Protein AF-0000000083105373 (afdb_homodimer)

Organism: NCBI:txid1720316

Sequence (296 aa):
MKIAIGSDHGGYGLKQNIIKYLEDSGYEYNDFGTYSEDSVDYPDFGKKVSESVAKGEYDKGIVICGTGIGISIACNKVRGIRCALCSDIYSAKKAAEHNNANIIALGGRVLGQDLAQAIVEAFLSSEFEAGRHERRVNKIMDIEENMLMKIAIGSDHGGYGLKQNIIKYLEDSGYEYNDFGTYSEDSVDYPDFGKKVSESVAKGEYDKGIVICGTGIGISIACNKVRGIRCALCSDIYSAKKAAEHNNANIIALGGRVLGQDLAQAIVEAFLSSEFEAGRHERRVNKIMDIEENML

Radius of gyration: 17.34 Å; Cα contacts (8 Å, |Δi|>4): 704; chains: 2; bounding box: 44×47×41 Å

Structure (mmCIF, N/CA/C/O backbone):
data_AF-0000000083105373-model_v1
#
loop_
_entity.id
_entity.type
_entity.pdbx_description
1 polymer 'Ribose 5-phosphate isomerase B'
#
loop_
_atom_site.group_PDB
_atom_site.id
_atom_site.type_symbol
_atom_site.label_atom_id
_atom_site.label_alt_id
_atom_site.label_comp_id
_atom_site.label_asym_id
_atom_site.label_entity_id
_atom_site.label_seq_id
_atom_site.pdbx_PDB_ins_code
_atom_site.Cartn_x
_atom_site.Cartn_y
_atom_site.Cartn_z
_atom_site.occupancy
_atom_site.B_iso_or_equiv
_atom_site.auth_seq_id
_atom_site.auth_comp_id
_atom_site.auth_asym_id
_atom_site.auth_atom_id
_atom_site.pdbx_PDB_model_num
ATOM 1 N N . MET A 1 1 ? -14.177 16.093 12.315 1 93.69 1 MET A N 1
ATOM 2 C CA . MET A 1 1 ? -13.121 15.181 11.883 1 93.69 1 MET A CA 1
ATOM 3 C C . MET A 1 1 ? -11.758 15.862 11.935 1 93.69 1 MET A C 1
ATOM 5 O O . MET A 1 1 ? -11.61 16.999 11.484 1 93.69 1 MET A O 1
ATOM 9 N N . LYS A 1 2 ? -10.774 15.27 12.639 1 98.47 2 LYS A N 1
ATOM 10 C CA . LYS A 1 2 ? -9.421 15.803 12.769 1 98.47 2 LYS A CA 1
ATOM 11 C C . LYS A 1 2 ? -8.416 14.946 12.004 1 98.47 2 LYS A C 1
ATOM 13 O O . LYS A 1 2 ? -8.356 13.73 12.198 1 98.47 2 LYS A O 1
ATOM 18 N N . ILE A 1 3 ? -7.568 15.67 11.162 1 98.86 3 ILE A N 1
ATOM 19 C CA . ILE A 1 3 ? -6.723 14.952 10.214 1 98.86 3 ILE A CA 1
ATOM 20 C C . ILE A 1 3 ? -5.256 15.108 10.608 1 98.86 3 ILE A C 1
ATOM 22 O O . ILE A 1 3 ? -4.798 16.217 10.893 1 98.86 3 ILE A O 1
ATOM 26 N N . ALA A 1 4 ? -4.531 14.024 10.708 1 98.96 4 ALA A N 1
ATOM 27 C CA . ALA A 1 4 ? -3.074 14.038 10.807 1 98.96 4 ALA A CA 1
ATOM 28 C C . ALA A 1 4 ? -2.429 13.981 9.426 1 98.96 4 ALA A C 1
ATOM 30 O O . ALA A 1 4 ? -2.791 13.141 8.599 1 98.96 4 ALA A O 1
ATOM 31 N N . ILE A 1 5 ? -1.468 14.906 9.145 1 98.97 5 ILE A N 1
ATOM 32 C CA . ILE A 1 5 ? -0.828 14.904 7.834 1 98.97 5 ILE A CA 1
ATOM 33 C C . ILE A 1 5 ? 0.688 14.997 8 1 98.97 5 ILE A C 1
ATOM 35 O O . ILE A 1 5 ? 1.18 15.721 8.868 1 98.97 5 ILE A O 1
ATOM 39 N N . GLY A 1 6 ? 1.442 14.176 7.28 1 98.94 6 GLY A N 1
ATOM 40 C CA . GLY A 1 6 ? 2.897 14.183 7.288 1 98.94 6 GLY A CA 1
ATOM 41 C C . GLY A 1 6 ? 3.503 13.759 5.964 1 98.94 6 GLY A C 1
ATOM 42 O O . GLY A 1 6 ? 2.817 13.183 5.117 1 98.94 6 GLY A O 1
ATOM 43 N N . SER A 1 7 ? 4.771 14.117 5.76 1 98.92 7 SER A N 1
ATOM 44 C CA . SER A 1 7 ? 5.509 13.758 4.554 1 98.92 7 SER A CA 1
ATOM 45 C C . SER A 1 7 ? 7.011 13.723 4.815 1 98.92 7 SER A C 1
ATOM 47 O O . SER A 1 7 ? 7.481 14.23 5.836 1 98.92 7 SER A O 1
ATOM 49 N N . ASP A 1 8 ? 7.678 13.098 3.888 1 98.77 8 ASP A N 1
ATOM 50 C CA . ASP A 1 8 ? 9.103 13.396 3.781 1 98.77 8 ASP A CA 1
ATOM 51 C C . ASP A 1 8 ? 9.352 14.537 2.797 1 98.77 8 ASP A C 1
ATOM 53 O O . ASP A 1 8 ? 8.419 15.241 2.405 1 98.77 8 ASP A O 1
ATOM 57 N N . HIS A 1 9 ? 10.613 14.705 2.39 1 98.77 9 HIS A N 1
ATOM 58 C CA . HIS A 1 9 ? 10.987 15.805 1.507 1 98.77 9 HIS A CA 1
ATOM 59 C C . HIS A 1 9 ? 10.44 15.591 0.1 1 98.77 9 HIS A C 1
ATOM 61 O O . HIS A 1 9 ? 10.163 16.557 -0.616 1 98.77 9 HIS A O 1
ATOM 67 N N . GLY A 1 10 ? 10.327 14.357 -0.306 1 98.27 10 GLY A N 1
ATOM 68 C CA . GLY A 1 10 ? 9.798 14.05 -1.625 1 98.27 10 GLY A CA 1
ATOM 69 C C . GLY A 1 10 ? 8.326 14.387 -1.771 1 98.27 10 GLY A C 1
ATOM 70 O O . GLY A 1 10 ? 7.826 14.54 -2.887 1 98.27 10 GLY A O 1
ATOM 71 N N . GLY A 1 11 ? 7.631 14.508 -0.62 1 98.73 11 GLY A N 1
ATOM 72 C CA . GLY A 1 11 ? 6.212 14.828 -0.623 1 98.73 11 GLY A CA 1
ATOM 73 C C . GLY A 1 11 ? 5.913 16.221 -0.101 1 98.73 11 GLY A C 1
ATOM 74 O O . GLY A 1 11 ? 4.749 16.596 0.051 1 98.73 11 GLY A O 1
ATOM 75 N N . TYR A 1 12 ? 6.933 16.993 0.205 1 98.84 12 TYR A N 1
ATOM 76 C CA . TYR A 1 12 ? 6.755 18.256 0.914 1 98.84 12 TYR A CA 1
ATOM 77 C C . TYR A 1 12 ? 5.868 19.207 0.119 1 98.84 12 TYR A C 1
ATOM 79 O O . TYR A 1 12 ? 4.915 19.773 0.658 1 98.84 12 TYR A O 1
ATOM 87 N N . GLY A 1 13 ? 6.17 19.402 -1.164 1 98.8 13 GLY A N 1
ATOM 88 C CA . GLY A 1 13 ? 5.384 20.297 -1.998 1 98.8 13 GLY A CA 1
ATOM 89 C C . GLY A 1 13 ? 3.92 19.908 -2.076 1 98.8 13 GLY A C 1
ATOM 90 O O . GLY A 1 13 ? 3.038 20.755 -1.922 1 98.8 13 GLY A O 1
ATOM 91 N N . LEU A 1 14 ? 3.661 18.651 -2.271 1 98.88 14 LEU A N 1
ATOM 92 C CA . LEU A 1 14 ? 2.287 18.171 -2.364 1 98.88 14 LEU A CA 1
ATOM 93 C C . LEU A 1 14 ? 1.572 18.305 -1.024 1 98.88 14 LEU A C 1
ATOM 95 O O . LEU A 1 14 ? 0.381 18.622 -0.98 1 98.88 14 LEU A O 1
ATOM 99 N N . LYS A 1 15 ? 2.333 18.036 0.063 1 98.9 15 LYS A N 1
ATOM 100 C CA . LYS A 1 15 ? 1.736 18.205 1.385 1 98.9 15 LYS A CA 1
ATOM 101 C C . LYS A 1 15 ? 1.243 19.635 1.588 1 98.9 15 LYS A C 1
ATOM 103 O O . LYS A 1 15 ? 0.139 19.851 2.091 1 98.9 15 LYS A O 1
ATOM 108 N N . GLN A 1 16 ? 2.026 20.578 1.171 1 98.86 16 GLN A N 1
ATOM 109 C CA . GLN A 1 16 ? 1.621 21.973 1.311 1 98.86 16 GLN A CA 1
ATOM 110 C C . GLN A 1 16 ? 0.351 22.259 0.515 1 98.86 16 GLN A C 1
ATOM 112 O O . GLN A 1 16 ? -0.517 23.008 0.97 1 98.86 16 GLN A O 1
ATOM 117 N N . ASN A 1 17 ? 0.277 21.683 -0.626 1 98.81 17 ASN A N 1
ATOM 118 C CA . ASN A 1 17 ? -0.919 21.833 -1.449 1 98.81 17 ASN A CA 1
ATOM 119 C C . ASN A 1 17 ? -2.146 21.234 -0.768 1 98.81 17 ASN A C 1
ATOM 121 O O . ASN A 1 17 ? -3.224 21.831 -0.786 1 98.81 17 ASN A O 1
ATOM 125 N N . ILE A 1 18 ? -2.027 20.053 -0.189 1 98.91 18 ILE A N 1
ATOM 126 C CA . ILE A 1 18 ? -3.137 19.378 0.475 1 98.91 18 ILE A CA 1
ATOM 127 C C . ILE A 1 18 ? -3.538 20.155 1.727 1 98.91 18 ILE A C 1
ATOM 129 O O . ILE A 1 18 ? -4.724 20.249 2.054 1 98.91 18 ILE A O 1
ATOM 133 N N . ILE A 1 19 ? -2.574 20.686 2.463 1 98.88 19 ILE A N 1
ATOM 134 C CA . ILE A 1 19 ? -2.856 21.492 3.646 1 98.88 19 ILE A CA 1
ATOM 135 C C . ILE A 1 19 ? -3.708 22.698 3.257 1 98.88 19 ILE A C 1
ATOM 137 O O . ILE A 1 19 ? -4.674 23.032 3.948 1 98.88 19 ILE A O 1
ATOM 141 N N . LYS A 1 20 ? -3.321 23.317 2.145 1 98.65 20 LYS A N 1
ATOM 142 C CA . LYS A 1 20 ? -4.125 24.437 1.664 1 98.65 20 LYS A CA 1
ATOM 143 C C . LYS A 1 20 ? -5.565 24.006 1.4 1 98.65 20 LYS A C 1
ATOM 145 O O . LYS A 1 20 ? -6.506 24.726 1.74 1 98.65 20 LYS A O 1
ATOM 150 N N . TYR A 1 21 ? -5.746 22.891 0.758 1 98.49 21 TYR A N 1
ATOM 151 C CA . TYR A 1 21 ? -7.075 22.341 0.515 1 98.49 21 TYR A CA 1
ATOM 152 C C . TYR A 1 21 ? -7.824 22.128 1.825 1 98.49 21 TYR A C 1
ATOM 154 O O . TYR A 1 21 ? -9.008 22.458 1.931 1 98.49 21 TYR A O 1
ATOM 162 N N . LEU A 1 22 ? -7.145 21.477 2.85 1 98.64 22 LEU A N 1
ATOM 163 C CA . LEU A 1 22 ? -7.778 21.216 4.139 1 98.64 22 LEU A CA 1
ATOM 164 C C . LEU A 1 22 ? -8.235 22.516 4.793 1 98.64 22 LEU A C 1
ATOM 166 O O . LEU A 1 22 ? -9.349 22.595 5.314 1 98.64 22 LEU A O 1
ATOM 170 N N . GLU A 1 23 ? -7.372 23.471 4.722 1 98.33 23 GLU A N 1
ATOM 171 C CA . GLU A 1 23 ? -7.694 24.784 5.275 1 98.33 23 GLU A CA 1
ATOM 172 C C . GLU A 1 23 ? -8.91 25.391 4.581 1 98.33 23 GLU A C 1
ATOM 174 O O . GLU A 1 23 ? -9.855 25.826 5.242 1 98.33 23 GLU A O 1
ATOM 179 N N . ASP A 1 24 ? -8.875 25.387 3.298 1 98.13 24 ASP A N 1
ATOM 180 C CA . ASP A 1 24 ? -9.938 25.998 2.505 1 98.13 24 ASP A CA 1
ATOM 181 C C . ASP A 1 24 ? -11.264 25.27 2.711 1 98.13 24 ASP A C 1
ATOM 183 O O . ASP A 1 24 ? -12.334 25.869 2.579 1 98.13 24 ASP A O 1
ATOM 187 N N . SER A 1 25 ? -11.182 24.025 3.05 1 97.75 25 SER A N 1
ATOM 188 C CA . SER A 1 25 ? -12.377 23.199 3.192 1 97.75 25 SER A CA 1
ATOM 189 C C . SER A 1 25 ? -12.843 23.145 4.643 1 97.75 25 SER A C 1
ATOM 191 O O . SER A 1 25 ? -13.844 22.497 4.955 1 97.75 25 SER A O 1
ATOM 193 N N . GLY A 1 26 ? -12.025 23.675 5.597 1 97.72 26 GLY A N 1
ATOM 194 C CA . GLY A 1 26 ? -12.44 23.801 6.985 1 97.72 26 GLY A CA 1
ATOM 195 C C . GLY A 1 26 ? -12.122 22.573 7.817 1 97.72 26 GLY A C 1
ATOM 196 O O . GLY A 1 26 ? -12.728 22.354 8.867 1 97.72 26 GLY A O 1
ATOM 197 N N . TYR A 1 27 ? -11.279 21.733 7.337 1 98.16 27 TYR A N 1
ATOM 198 C CA . TYR A 1 27 ? -10.869 20.577 8.126 1 98.16 27 TYR A CA 1
ATOM 199 C C . TYR A 1 27 ? -9.901 20.985 9.23 1 98.16 27 TYR A C 1
ATOM 201 O O . TYR A 1 27 ? -9.025 21.827 9.016 1 98.16 27 TYR A O 1
ATOM 209 N N . GLU A 1 28 ? -10.07 20.455 10.398 1 98.55 28 GLU A N 1
ATOM 210 C CA . GLU A 1 28 ? -9.011 20.491 11.403 1 98.55 28 GLU A CA 1
ATOM 211 C C . GLU A 1 28 ? -7.886 19.52 11.054 1 98.55 28 GLU A C 1
ATOM 213 O O . GLU A 1 28 ? -8.142 18.403 10.6 1 98.55 28 GLU A O 1
ATOM 218 N N . TYR A 1 29 ? -6.693 20.05 11.211 1 98.71 29 TYR A N 1
ATOM 219 C CA . TYR A 1 29 ? -5.575 19.168 10.896 1 98.71 29 TYR A CA 1
ATOM 220 C C . TYR A 1 29 ? -4.354 19.513 11.739 1 98.71 29 TYR A C 1
ATOM 222 O O . TYR A 1 29 ? -4.293 20.585 12.346 1 98.71 29 TYR A O 1
ATOM 230 N N . ASN A 1 30 ? -3.453 18.587 11.86 1 98.83 30 ASN A N 1
ATOM 231 C CA . ASN A 1 30 ? -2.11 18.797 12.388 1 98.83 30 ASN A CA 1
ATOM 232 C C . ASN A 1 30 ? -1.042 18.289 11.423 1 98.83 30 ASN A C 1
ATOM 234 O O . ASN A 1 30 ? -1.169 17.194 10.871 1 98.83 30 ASN A O 1
ATOM 238 N N . ASP A 1 31 ? -0.047 19.124 11.255 1 98.85 31 ASP A N 1
ATOM 239 C CA . ASP A 1 31 ? 1.087 18.799 10.396 1 98.85 31 ASP A CA 1
ATOM 240 C C . ASP A 1 31 ? 2.224 18.173 11.2 1 98.85 31 ASP A C 1
ATOM 242 O O . ASP A 1 31 ? 2.817 18.827 12.06 1 98.85 31 ASP A O 1
ATOM 246 N N . PHE A 1 32 ? 2.617 16.971 10.863 1 98.89 32 PHE A N 1
ATOM 247 C CA . PHE A 1 32 ? 3.624 16.225 11.609 1 98.89 32 PHE A CA 1
ATOM 248 C C . PHE A 1 32 ? 4.988 16.341 10.939 1 98.89 32 PHE A C 1
ATOM 250 O O . PHE A 1 32 ? 5.939 15.663 11.335 1 98.89 32 PHE A O 1
ATOM 257 N N . GLY A 1 33 ? 5.051 17.173 9.964 1 98.43 33 GLY A N 1
ATOM 258 C CA . GLY A 1 33 ? 6.299 17.386 9.248 1 98.43 33 GLY A CA 1
ATOM 259 C C . GLY A 1 33 ? 6.433 16.516 8.012 1 98.43 33 GLY A C 1
ATOM 260 O O . GLY A 1 33 ? 5.519 15.761 7.675 1 98.43 33 GLY A O 1
ATOM 261 N N . THR A 1 34 ? 7.547 16.764 7.289 1 98.35 34 THR A N 1
ATOM 262 C CA . THR A 1 34 ? 8.661 17.667 7.557 1 98.35 34 THR A CA 1
ATOM 263 C C . THR A 1 34 ? 8.288 19.105 7.211 1 98.35 34 THR A C 1
ATOM 265 O O . THR A 1 34 ? 7.147 19.383 6.836 1 98.35 34 THR A O 1
ATOM 268 N N . TYR A 1 35 ? 9.28 20.083 7.392 1 98.46 35 TYR A N 1
ATOM 269 C CA . TYR A 1 35 ? 8.908 21.488 7.267 1 98.46 35 TYR A CA 1
ATOM 270 C C . TYR A 1 35 ? 9.794 22.199 6.251 1 98.46 35 TYR A C 1
ATOM 272 O O . TYR A 1 35 ? 9.83 23.43 6.204 1 98.46 35 TYR A O 1
ATOM 280 N N . SER A 1 36 ? 10.593 21.358 5.452 1 98.16 36 SER A N 1
ATOM 281 C CA . SER A 1 36 ? 11.421 21.865 4.362 1 98.16 36 SER A CA 1
ATOM 282 C C . SER A 1 36 ? 11.689 20.782 3.322 1 98.16 36 SER A C 1
ATOM 284 O O . SER A 1 36 ? 11.221 19.65 3.462 1 98.16 36 SER A O 1
ATOM 286 N N . GLU A 1 37 ? 12.424 21.139 2.34 1 97.79 37 GLU A N 1
ATOM 287 C CA . GLU A 1 37 ? 12.752 20.213 1.26 1 97.79 37 GLU A CA 1
ATOM 288 C C . GLU A 1 37 ? 14.048 19.461 1.553 1 97.79 37 GLU A C 1
ATOM 290 O O . GLU A 1 37 ? 14.533 18.7 0.713 1 97.79 37 GLU A O 1
ATOM 295 N N . ASP A 1 38 ? 14.568 19.597 2.796 1 98.17 38 ASP A N 1
ATOM 296 C CA . ASP A 1 38 ? 15.781 18.877 3.171 1 98.17 38 ASP A CA 1
ATOM 297 C C . ASP A 1 38 ? 15.52 17.376 3.273 1 98.17 38 ASP A C 1
ATOM 299 O O . ASP A 1 38 ? 14.468 16.955 3.758 1 98.17 38 ASP A O 1
ATOM 303 N N . SER A 1 39 ? 16.536 16.631 2.904 1 97.74 39 SER A N 1
ATOM 304 C CA . SER A 1 39 ? 16.407 15.178 2.874 1 97.74 39 SER A CA 1
ATOM 305 C C . SER A 1 39 ? 16.136 14.618 4.266 1 97.74 39 SER A C 1
ATOM 307 O O . SER A 1 39 ? 16.866 14.916 5.214 1 97.74 39 SER A O 1
ATOM 309 N N . VAL A 1 40 ? 15.087 13.837 4.431 1 98.28 40 VAL A N 1
ATOM 310 C CA . VAL A 1 40 ? 14.718 13.136 5.656 1 98.28 40 VAL A CA 1
ATOM 311 C C . VAL A 1 40 ? 14.226 11.73 5.32 1 98.28 40 VAL A C 1
ATOM 313 O O . VAL A 1 40 ? 14.12 11.367 4.146 1 98.28 40 VAL A O 1
ATOM 316 N N . ASP A 1 41 ? 13.967 10.965 6.339 1 98.41 41 ASP A N 1
ATOM 317 C CA . ASP A 1 41 ? 13.542 9.584 6.136 1 98.41 41 ASP A CA 1
ATOM 318 C C . ASP A 1 41 ? 12.036 9.437 6.338 1 98.41 41 ASP A C 1
ATOM 320 O O . ASP A 1 41 ? 11.524 9.679 7.433 1 98.41 41 ASP A O 1
ATOM 324 N N . TYR A 1 42 ? 11.307 8.968 5.358 1 98.71 42 TYR A N 1
ATOM 325 C CA . TYR A 1 42 ? 9.849 8.939 5.342 1 98.71 42 TYR A CA 1
ATOM 326 C C . TYR A 1 42 ? 9.308 8.064 6.467 1 98.71 42 TYR A C 1
ATOM 328 O O . TYR A 1 42 ? 8.221 8.317 6.991 1 98.71 42 TYR A O 1
ATOM 336 N N . PRO A 1 43 ? 10.024 6.984 6.913 1 98.72 43 PRO A N 1
ATOM 337 C CA . PRO A 1 43 ? 9.409 6.128 7.931 1 98.72 43 PRO A CA 1
ATOM 338 C C . PRO A 1 43 ? 9.141 6.868 9.24 1 98.72 43 PRO A C 1
ATOM 340 O O . PRO A 1 43 ? 8.189 6.542 9.953 1 98.72 43 PRO A O 1
ATOM 343 N N . ASP A 1 44 ? 9.957 7.919 9.564 1 98.61 44 ASP A N 1
ATOM 344 C CA . ASP A 1 44 ? 9.777 8.68 10.797 1 98.61 44 ASP A CA 1
ATOM 345 C C . ASP A 1 44 ? 8.433 9.404 10.804 1 98.61 44 ASP A C 1
ATOM 347 O O . ASP A 1 44 ? 7.748 9.442 11.828 1 98.61 44 ASP A O 1
ATOM 351 N N . PHE A 1 45 ? 8.057 9.894 9.7 1 98.86 45 PHE A N 1
ATOM 352 C CA . PHE A 1 45 ? 6.834 10.68 9.591 1 98.86 45 PHE A CA 1
ATOM 353 C C . PHE A 1 45 ? 5.618 9.773 9.447 1 98.86 45 PHE A C 1
ATOM 355 O O . PHE A 1 45 ? 4.548 10.071 9.981 1 98.86 45 PHE A O 1
ATOM 362 N N . GLY A 1 46 ? 5.786 8.681 8.668 1 98.81 46 GLY A N 1
ATOM 363 C CA . GLY A 1 46 ? 4.735 7.676 8.639 1 98.81 46 GLY A CA 1
ATOM 364 C C . GLY A 1 46 ? 4.384 7.141 10.015 1 98.81 46 GLY A C 1
ATOM 365 O O . GLY A 1 46 ? 3.206 6.997 10.348 1 98.81 46 GLY A O 1
ATOM 366 N N . LYS A 1 47 ? 5.403 6.867 10.775 1 98.51 47 LYS A N 1
ATOM 367 C CA . LYS A 1 47 ? 5.215 6.348 12.127 1 98.51 47 LYS A CA 1
ATOM 368 C C . LYS A 1 47 ? 4.477 7.355 13.004 1 98.51 47 LYS A C 1
ATOM 370 O O . LYS A 1 47 ? 3.533 6.995 13.711 1 98.51 47 LYS A O 1
ATOM 375 N N . LYS A 1 48 ? 4.911 8.634 12.966 1 98.64 48 LYS A N 1
ATOM 376 C CA . LYS A 1 48 ? 4.304 9.679 13.786 1 98.64 48 LYS A CA 1
ATOM 377 C C . LYS A 1 48 ? 2.813 9.814 13.49 1 98.64 48 LYS A C 1
ATOM 379 O O . LYS A 1 48 ? 1.992 9.835 14.409 1 98.64 48 LYS A O 1
ATOM 384 N N . VAL A 1 49 ? 2.476 9.872 12.233 1 98.9 49 VAL A N 1
ATOM 385 C CA . VAL A 1 49 ? 1.082 10.01 11.825 1 98.9 49 VAL A CA 1
ATOM 386 C C . VAL A 1 49 ? 0.298 8.766 12.236 1 98.9 49 VAL A C 1
ATOM 388 O O . VAL A 1 49 ? -0.79 8.872 12.807 1 98.9 49 VAL A O 1
ATOM 391 N N . SER A 1 50 ? 0.855 7.614 11.978 1 98.68 50 SER A N 1
ATOM 392 C CA . SER A 1 50 ? 0.175 6.349 12.237 1 98.68 50 SER A CA 1
ATOM 393 C C . SER A 1 50 ? -0.095 6.16 13.726 1 98.68 50 SER A C 1
ATOM 395 O O . SER A 1 50 ? -1.195 5.764 14.117 1 98.68 50 SER A O 1
ATOM 397 N N . GLU A 1 51 ? 0.874 6.437 14.532 1 98.25 51 GLU A N 1
ATOM 398 C CA . GLU A 1 51 ? 0.703 6.282 15.974 1 98.25 51 GLU A CA 1
ATOM 399 C C . GLU A 1 51 ? -0.386 7.21 16.503 1 98.25 51 GLU A C 1
ATOM 401 O O . GLU A 1 51 ? -1.172 6.823 17.37 1 98.25 51 GLU A O 1
ATOM 406 N N . SER A 1 52 ? -0.42 8.418 16.015 1 98.69 52 SER A N 1
ATOM 407 C CA . SER A 1 52 ? -1.409 9.389 16.47 1 98.69 52 SER A CA 1
ATOM 408 C C . SER A 1 52 ? -2.823 8.956 16.094 1 98.69 52 SER A C 1
ATOM 410 O O . SER A 1 52 ? -3.766 9.165 16.86 1 98.69 52 SER A O 1
ATOM 412 N N . VAL A 1 53 ? -2.993 8.37 14.91 1 98.72 53 VAL A N 1
ATOM 413 C CA . VAL A 1 53 ? -4.29 7.875 14.462 1 98.72 53 VAL A CA 1
ATOM 414 C C . VAL A 1 53 ? -4.664 6.621 15.249 1 98.72 53 VAL A C 1
ATOM 416 O O . VAL A 1 53 ? -5.81 6.468 15.678 1 98.72 53 VAL A O 1
ATOM 419 N N . ALA A 1 54 ? -3.704 5.739 15.447 1 97.62 54 ALA A N 1
ATOM 420 C CA . ALA A 1 54 ? -3.937 4.492 16.171 1 97.62 54 ALA A CA 1
ATOM 421 C C . ALA A 1 54 ? -4.378 4.765 17.606 1 97.62 54 ALA A C 1
ATOM 423 O O . ALA A 1 54 ? -5.187 4.021 18.166 1 97.62 54 ALA A O 1
ATOM 424 N N . LYS A 1 55 ? -3.871 5.868 18.173 1 97.85 55 LYS A N 1
ATOM 425 C CA . LYS A 1 55 ? -4.189 6.234 19.55 1 97.85 55 LYS A CA 1
ATOM 426 C C . LYS A 1 55 ? -5.53 6.958 19.63 1 97.85 55 LYS A C 1
ATOM 428 O O . LYS A 1 55 ? -6.005 7.277 20.722 1 97.85 55 LYS A O 1
ATOM 433 N N . GLY A 1 56 ? -6.102 7.28 18.509 1 98.16 56 GLY A N 1
ATOM 434 C CA . GLY A 1 56 ? -7.401 7.934 18.486 1 98.16 56 GLY A CA 1
ATOM 435 C C . GLY A 1 56 ? -7.314 9.438 18.661 1 98.16 56 GLY A C 1
ATOM 436 O O . GLY A 1 56 ? -8.328 10.102 18.886 1 98.16 56 GLY A O 1
ATOM 437 N N . GLU A 1 57 ? -6.144 10.013 18.558 1 98.49 57 GLU A N 1
ATOM 438 C CA . GLU A 1 57 ? -5.968 11.458 18.672 1 98.49 57 GLU A CA 1
ATOM 439 C C . GLU A 1 57 ? -6.469 12.175 17.422 1 98.49 57 GLU A C 1
ATOM 441 O O . GLU A 1 57 ? -6.871 13.339 17.487 1 98.49 57 GLU A O 1
ATOM 446 N N . TYR A 1 58 ? -6.406 11.463 16.334 1 98.73 58 TYR A N 1
ATOM 447 C CA . TYR A 1 58 ? -6.888 11.941 15.043 1 98.73 58 TYR A CA 1
ATOM 448 C C . TYR A 1 58 ? -7.786 10.905 14.379 1 98.73 58 TYR A C 1
ATOM 450 O O . TYR A 1 58 ? -7.625 9.702 14.598 1 98.73 58 TYR A O 1
ATOM 458 N N . ASP A 1 59 ? -8.69 11.345 13.607 1 98.54 59 ASP A N 1
ATOM 459 C CA . ASP A 1 59 ? -9.693 10.464 13.017 1 98.54 59 ASP A CA 1
ATOM 460 C C . ASP A 1 59 ? -9.144 9.76 11.778 1 98.54 59 ASP A C 1
ATOM 462 O O . ASP A 1 59 ? -9.448 8.59 11.537 1 98.54 59 ASP A O 1
ATOM 466 N N . LYS A 1 60 ? -8.377 10.537 10.92 1 98.81 60 LYS A N 1
ATOM 467 C CA . LYS A 1 60 ? -7.787 10.038 9.682 1 98.81 60 LYS A CA 1
ATOM 468 C C . LYS A 1 60 ? -6.392 10.617 9.464 1 98.81 60 LYS A C 1
ATOM 470 O O . LYS A 1 60 ? -6.016 11.601 10.104 1 98.81 60 LYS A O 1
ATOM 475 N N . GLY A 1 61 ? -5.674 9.999 8.615 1 98.94 61 GLY A N 1
ATOM 476 C CA . GLY A 1 61 ? -4.335 10.473 8.301 1 98.94 61 GLY A CA 1
ATOM 477 C C . GLY A 1 61 ? -4.072 10.572 6.81 1 98.94 61 GLY A C 1
ATOM 478 O O . GLY A 1 61 ? -4.719 9.889 6.013 1 98.94 61 GLY A O 1
ATOM 479 N N . ILE A 1 62 ? -3.158 11.438 6.408 1 98.98 62 ILE A N 1
ATOM 480 C CA . ILE A 1 62 ? -2.632 11.585 5.055 1 98.98 62 ILE A CA 1
ATOM 481 C C . ILE A 1 62 ? -1.106 11.622 5.095 1 98.98 62 ILE A C 1
ATOM 483 O O . ILE A 1 62 ? -0.517 12.448 5.796 1 98.98 62 ILE A O 1
ATOM 487 N N . VAL A 1 63 ? -0.493 10.734 4.375 1 98.98 63 VAL A N 1
ATOM 488 C CA . VAL A 1 63 ? 0.966 10.708 4.34 1 98.98 63 VAL A CA 1
ATOM 489 C C . VAL A 1 63 ? 1.45 10.77 2.893 1 98.98 63 VAL A C 1
ATOM 491 O O . VAL A 1 63 ? 0.764 10.301 1.982 1 98.98 63 VAL A O 1
ATOM 494 N N . ILE A 1 64 ? 2.629 11.405 2.704 1 98.95 64 ILE A N 1
ATOM 495 C CA . ILE A 1 64 ? 3.11 11.67 1.353 1 98.95 64 ILE A CA 1
ATOM 496 C C . ILE A 1 64 ? 4.622 11.468 1.295 1 98.95 64 ILE A C 1
ATOM 498 O O . ILE A 1 64 ? 5.355 11.968 2.152 1 98.95 64 ILE A O 1
ATOM 502 N N . CYS A 1 65 ? 5.076 10.744 0.359 1 98.79 65 CYS A N 1
ATOM 503 C CA . CYS A 1 65 ? 6.49 10.701 0.005 1 98.79 65 CYS A CA 1
ATOM 504 C C . CYS A 1 65 ? 6.673 10.689 -1.508 1 98.79 65 CYS A C 1
ATOM 506 O O . CYS A 1 65 ? 5.778 11.097 -2.249 1 98.79 65 CYS A O 1
ATOM 508 N N . GLY A 1 66 ? 7.813 10.423 -2.023 1 98.26 66 GLY A N 1
ATOM 509 C CA . GLY A 1 66 ? 8.049 10.526 -3.454 1 98.26 66 GLY A CA 1
ATOM 510 C C . GLY A 1 66 ? 7.042 9.752 -4.283 1 98.26 66 GLY A C 1
ATOM 511 O O . GLY A 1 66 ? 6.344 10.33 -5.119 1 98.26 66 GLY A O 1
ATOM 512 N N . THR A 1 67 ? 6.875 8.457 -3.949 1 98.65 67 THR A N 1
ATOM 513 C CA . THR A 1 67 ? 5.94 7.609 -4.681 1 98.65 67 THR A CA 1
ATOM 514 C C . THR A 1 67 ? 4.755 7.224 -3.801 1 98.65 67 THR A C 1
ATOM 516 O O . THR A 1 67 ? 3.75 6.708 -4.295 1 98.65 67 THR A O 1
ATOM 519 N N . GLY A 1 68 ? 4.84 7.422 -2.563 1 98.81 68 GLY A N 1
ATOM 520 C CA . GLY A 1 68 ? 3.845 6.988 -1.596 1 98.81 68 GLY A CA 1
ATOM 521 C C . GLY A 1 68 ? 4.037 5.552 -1.146 1 98.81 68 GLY A C 1
ATOM 522 O O . GLY A 1 68 ? 3.422 5.113 -0.172 1 98.81 68 GLY A O 1
ATOM 523 N N . ILE A 1 69 ? 4.922 4.829 -1.782 1 98.9 69 ILE A N 1
ATOM 524 C CA . ILE A 1 69 ? 5.052 3.392 -1.563 1 98.9 69 ILE A CA 1
ATOM 525 C C . ILE A 1 69 ? 5.708 3.134 -0.208 1 98.9 69 ILE A C 1
ATOM 527 O O . ILE A 1 69 ? 5.131 2.463 0.65 1 98.9 69 ILE A O 1
ATOM 531 N N . GLY A 1 70 ? 6.913 3.712 0.01 1 98.84 70 GLY A N 1
ATOM 532 C CA . GLY A 1 70 ? 7.642 3.448 1.24 1 98.84 70 GLY A CA 1
ATOM 533 C C . GLY A 1 70 ? 6.876 3.852 2.486 1 98.84 70 GLY A C 1
ATOM 534 O O . GLY A 1 70 ? 6.807 3.09 3.453 1 98.84 70 GLY A O 1
ATOM 535 N N . ILE A 1 71 ? 6.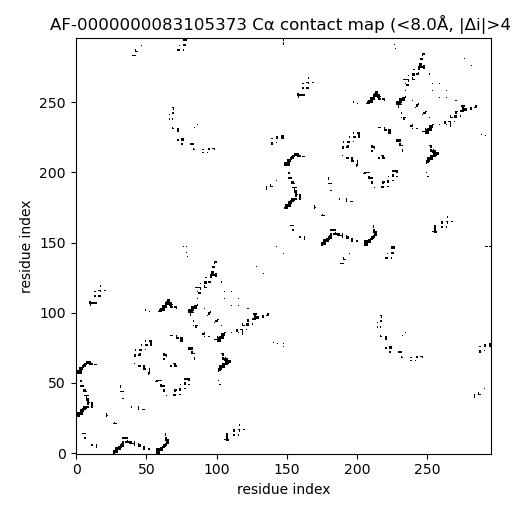287 5.021 2.426 1 98.94 71 ILE A N 1
ATOM 536 C CA . ILE A 1 71 ? 5.614 5.546 3.609 1 98.94 71 ILE A CA 1
ATOM 537 C C . ILE A 1 71 ? 4.339 4.749 3.874 1 98.94 71 ILE A C 1
ATOM 539 O O . ILE A 1 71 ? 3.955 4.544 5.028 1 98.94 71 ILE A O 1
ATOM 543 N N . SER A 1 72 ? 3.646 4.258 2.844 1 98.94 72 SER A N 1
ATOM 544 C CA . SER A 1 72 ? 2.484 3.395 3.026 1 98.94 72 SER A CA 1
ATOM 545 C C . SER A 1 72 ? 2.873 2.078 3.69 1 98.94 72 SER A C 1
ATOM 547 O O . SER A 1 72 ? 2.147 1.57 4.547 1 98.94 72 SER A O 1
ATOM 549 N N . ILE A 1 73 ? 4.008 1.482 3.285 1 98.87 73 ILE A N 1
ATOM 550 C CA . ILE A 1 73 ? 4.495 0.252 3.9 1 98.87 73 ILE A CA 1
ATOM 551 C C . ILE A 1 73 ? 4.795 0.498 5.377 1 98.87 73 ILE A C 1
ATOM 553 O O . ILE A 1 73 ? 4.374 -0.276 6.24 1 98.87 73 ILE A O 1
ATOM 557 N N . ALA A 1 74 ? 5.488 1.606 5.674 1 98.72 74 ALA A N 1
ATOM 558 C CA . ALA A 1 74 ? 5.834 1.95 7.05 1 98.72 74 ALA A CA 1
ATOM 559 C C . ALA A 1 74 ? 4.582 2.083 7.913 1 98.72 74 ALA A C 1
ATOM 561 O O . ALA A 1 74 ? 4.533 1.564 9.031 1 98.72 74 ALA A O 1
ATOM 562 N N . CYS A 1 75 ? 3.588 2.765 7.377 1 98.78 75 CYS A N 1
ATOM 563 C CA . CYS A 1 75 ? 2.352 2.973 8.123 1 98.78 75 CYS A CA 1
ATOM 564 C C . CYS A 1 75 ? 1.678 1.643 8.441 1 98.78 75 CYS A C 1
ATOM 566 O O . CYS A 1 75 ? 1.169 1.45 9.547 1 98.78 75 CYS A O 1
ATOM 568 N N . ASN A 1 76 ? 1.682 0.738 7.537 1 98.43 76 ASN A N 1
ATOM 569 C CA . ASN A 1 76 ? 0.954 -0.516 7.7 1 98.43 76 ASN A CA 1
ATOM 570 C C . ASN A 1 76 ? 1.667 -1.456 8.667 1 98.43 76 ASN A C 1
ATOM 572 O O . ASN A 1 76 ? 1.129 -2.503 9.032 1 98.43 76 ASN A O 1
ATOM 576 N N . LYS A 1 77 ? 2.864 -1.046 9.096 1 97.65 77 LYS A N 1
ATOM 577 C CA . LYS A 1 77 ? 3.558 -1.821 10.121 1 97.65 77 LYS A CA 1
ATOM 578 C C . LYS A 1 77 ? 3.099 -1.419 11.519 1 97.65 77 LYS A C 1
ATOM 580 O O . LYS A 1 77 ? 3.463 -2.062 12.506 1 97.65 77 LYS A O 1
ATOM 585 N N . VAL A 1 78 ? 2.299 -0.42 11.677 1 97.23 78 VAL A N 1
ATOM 586 C CA . VAL A 1 78 ? 1.787 0.048 12.96 1 97.23 78 VAL A CA 1
ATOM 587 C C . VAL A 1 78 ? 0.437 -0.606 13.247 1 97.23 78 VAL A C 1
ATOM 589 O O . VAL A 1 78 ? -0.466 -0.576 12.407 1 97.23 78 VAL A O 1
ATOM 592 N N . ARG A 1 79 ? 0.311 -1.156 14.417 1 95.84 79 ARG A N 1
ATOM 593 C CA . ARG A 1 79 ? -0.918 -1.84 14.808 1 95.84 79 ARG A CA 1
ATOM 594 C C . ARG A 1 79 ? -2.116 -0.9 14.733 1 95.84 79 ARG A C 1
ATOM 596 O O . ARG A 1 79 ? -2.046 0.241 15.193 1 95.84 79 ARG A O 1
ATOM 603 N N . GLY A 1 80 ? -3.217 -1.423 14.091 1 96.52 80 GLY A N 1
ATOM 604 C CA . GLY A 1 80 ? -4.46 -0.67 14.029 1 96.52 80 GLY A CA 1
ATOM 605 C C . GLY A 1 80 ? -4.575 0.189 12.784 1 96.52 80 GLY A C 1
ATOM 606 O O . GLY A 1 80 ? -5.621 0.79 12.532 1 96.52 80 GLY A O 1
ATOM 607 N N . ILE A 1 81 ? -3.487 0.226 12.021 1 98.22 81 ILE A N 1
ATOM 608 C CA . ILE A 1 81 ? -3.475 1.118 10.866 1 98.22 81 ILE A CA 1
ATOM 609 C C . ILE A 1 81 ? -3.795 0.327 9.6 1 98.22 81 ILE A C 1
ATOM 611 O O . ILE A 1 81 ? -3.292 -0.783 9.41 1 98.22 81 ILE A O 1
ATOM 615 N N . ARG A 1 82 ? -4.577 0.838 8.789 1 98.84 82 ARG A N 1
ATOM 616 C CA . ARG A 1 82 ? -4.849 0.446 7.41 1 98.84 82 ARG A CA 1
ATOM 617 C C . ARG A 1 82 ? -4.584 1.602 6.45 1 98.84 82 ARG A C 1
ATOM 619 O O . ARG A 1 82 ? -5.447 2.46 6.25 1 98.84 82 ARG A O 1
ATOM 626 N N . CYS A 1 83 ? -3.381 1.617 5.893 1 98.95 83 CYS A N 1
ATOM 627 C CA . CYS A 1 83 ? -2.941 2.699 5.019 1 98.95 83 CYS A CA 1
ATOM 628 C C . CYS A 1 83 ? -3.062 2.3 3.554 1 98.95 83 CYS A C 1
ATOM 630 O O . CYS A 1 83 ? -2.422 1.344 3.111 1 98.95 83 CYS A O 1
ATOM 632 N N . ALA A 1 84 ? -3.856 3.041 2.808 1 98.96 84 ALA A N 1
ATOM 633 C CA . ALA A 1 84 ? -4.083 2.762 1.393 1 98.96 84 ALA A CA 1
ATOM 634 C C . ALA A 1 84 ? -3.268 3.703 0.51 1 98.96 84 ALA A C 1
ATOM 636 O O . ALA A 1 84 ? -3.391 4.926 0.617 1 98.96 84 ALA A O 1
ATOM 637 N N . LEU A 1 85 ? -2.418 3.178 -0.314 1 98.94 85 LEU A N 1
ATOM 638 C CA . LEU A 1 85 ? -1.812 3.99 -1.363 1 98.94 85 LEU A CA 1
ATOM 639 C C . LEU A 1 85 ? -2.807 4.259 -2.487 1 98.94 85 LEU A C 1
ATOM 641 O O . LEU A 1 85 ? -3.379 3.325 -3.052 1 98.94 85 LEU A O 1
ATOM 645 N N . CYS A 1 86 ? -3.038 5.517 -2.805 1 98.81 86 CYS A N 1
ATOM 646 C CA . CYS A 1 86 ? -4.052 5.882 -3.788 1 98.81 86 CYS A CA 1
ATOM 647 C C . CYS A 1 86 ? -3.448 6.712 -4.913 1 98.81 86 CYS A C 1
ATOM 649 O O . CYS A 1 86 ? -2.767 7.708 -4.659 1 98.81 86 CYS A O 1
ATOM 651 N N . SER A 1 87 ? -3.768 6.279 -6.091 1 98.09 87 SER A N 1
ATOM 652 C CA . SER A 1 87 ? -3.276 7.006 -7.257 1 98.09 87 SER A CA 1
ATOM 653 C C . SER A 1 87 ? -4.427 7.498 -8.128 1 98.09 87 SER A C 1
ATOM 655 O O . SER A 1 87 ? -4.203 8.057 -9.204 1 98.09 87 SER A O 1
ATOM 657 N N . ASP A 1 88 ? -5.63 7.202 -7.709 1 97.7 88 ASP A N 1
ATOM 658 C CA . ASP A 1 88 ? -6.809 7.65 -8.444 1 97.7 88 ASP A CA 1
ATOM 659 C C . ASP A 1 88 ? -8.011 7.8 -7.514 1 97.7 88 ASP A C 1
ATOM 661 O O . ASP A 1 88 ? -7.985 7.328 -6.376 1 97.7 88 ASP A O 1
ATOM 665 N N . ILE A 1 89 ? -9.031 8.467 -8.052 1 98.58 89 ILE A N 1
ATOM 666 C CA . ILE A 1 89 ? -10.194 8.838 -7.254 1 98.58 89 ILE A CA 1
ATOM 667 C C . ILE A 1 89 ? -10.979 7.585 -6.872 1 98.58 89 ILE A C 1
ATOM 669 O O . ILE A 1 89 ? -11.44 7.456 -5.735 1 98.58 89 ILE A O 1
ATOM 673 N N . TYR A 1 90 ? -11.119 6.67 -7.779 1 98.37 90 TYR A N 1
ATOM 674 C CA . TYR A 1 90 ? -11.85 5.431 -7.537 1 98.37 90 TYR A CA 1
ATOM 675 C C . TYR A 1 90 ? -11.221 4.641 -6.395 1 98.37 90 TYR A C 1
ATOM 677 O O . TYR A 1 90 ? -11.922 4.179 -5.492 1 98.37 90 TYR A O 1
ATOM 685 N N . SER A 1 91 ? -9.917 4.534 -6.398 1 98.04 91 SER A N 1
ATOM 686 C CA . SER A 1 91 ? -9.192 3.788 -5.375 1 98.04 91 SER A CA 1
ATOM 687 C C . SER A 1 91 ? -9.347 4.437 -4.004 1 98.04 91 SER A C 1
ATOM 689 O O . SER A 1 91 ? -9.486 3.743 -2.994 1 98.04 91 SER A O 1
ATOM 691 N N . ALA A 1 92 ? -9.313 5.739 -3.995 1 98.72 92 ALA A N 1
ATOM 692 C CA . ALA A 1 92 ? -9.476 6.451 -2.73 1 98.72 92 ALA A CA 1
ATOM 693 C C . ALA A 1 92 ? -10.859 6.204 -2.136 1 98.72 92 ALA A C 1
ATOM 695 O O . ALA A 1 92 ? -10.993 5.98 -0.93 1 98.72 92 ALA A O 1
ATOM 696 N N . LYS A 1 93 ? -11.859 6.254 -2.969 1 98.69 93 LYS A N 1
ATOM 697 C CA . LYS A 1 93 ? -13.219 5.972 -2.519 1 98.69 93 LYS A CA 1
ATOM 698 C C . LYS A 1 93 ? -13.332 4.554 -1.967 1 98.69 93 LYS A C 1
ATOM 700 O O . LYS A 1 93 ? -13.889 4.346 -0.887 1 98.69 93 LYS A O 1
ATOM 705 N N . LYS A 1 94 ? -12.782 3.622 -2.664 1 98.58 94 LYS A N 1
ATOM 706 C CA . LYS A 1 94 ? -12.886 2.222 -2.265 1 98.58 94 LYS A CA 1
ATOM 707 C C . LYS A 1 94 ? -12.074 1.948 -1.003 1 98.58 94 LYS A C 1
ATOM 709 O O . LYS A 1 94 ? -12.455 1.11 -0.183 1 98.58 94 LYS A O 1
ATOM 714 N N . ALA A 1 95 ? -10.942 2.639 -0.871 1 98.72 95 ALA A N 1
ATOM 715 C CA . ALA A 1 95 ? -10.145 2.495 0.345 1 98.72 95 ALA A CA 1
ATOM 716 C C . ALA A 1 95 ? -10.982 2.783 1.587 1 98.72 95 ALA A C 1
ATOM 718 O O . ALA A 1 95 ? -10.927 2.037 2.567 1 98.72 95 ALA A O 1
ATOM 719 N N . ALA A 1 96 ? -11.744 3.797 1.503 1 98.64 96 ALA A N 1
ATOM 720 C CA . ALA A 1 96 ? -12.611 4.165 2.619 1 98.64 96 ALA A CA 1
ATOM 721 C C . ALA A 1 96 ? -13.786 3.199 2.743 1 98.64 96 ALA A C 1
ATOM 723 O O . ALA A 1 96 ? -14.056 2.676 3.826 1 98.64 96 ALA A O 1
ATOM 724 N N . GLU A 1 97 ? -14.411 2.864 1.679 1 98.62 97 GLU A N 1
ATOM 725 C CA . GLU A 1 97 ? -15.678 2.138 1.664 1 98.62 97 GLU A CA 1
ATOM 726 C C . GLU A 1 97 ? -15.467 0.656 1.959 1 98.62 97 GLU A C 1
ATOM 728 O O . GLU A 1 97 ? -16.311 0.017 2.592 1 98.62 97 GLU A O 1
ATOM 733 N N . HIS A 1 98 ? -14.333 0.127 1.494 1 98.41 98 HIS A N 1
ATOM 734 C CA . HIS A 1 98 ? -14.183 -1.323 1.517 1 98.41 98 HIS A CA 1
ATOM 735 C C . HIS A 1 98 ? -13.142 -1.754 2.545 1 98.41 98 HIS A C 1
ATOM 737 O O . HIS A 1 98 ? -13.214 -2.862 3.081 1 98.41 98 HIS A O 1
ATOM 743 N N . ASN A 1 99 ? -12.187 -0.835 2.861 1 98.6 99 ASN A N 1
ATOM 744 C CA . ASN A 1 99 ? -11.075 -1.252 3.709 1 98.6 99 ASN A CA 1
ATOM 745 C C . ASN A 1 99 ? -11.089 -0.523 5.05 1 98.6 99 ASN A C 1
ATOM 747 O O . ASN A 1 99 ? -10.226 -0.758 5.898 1 98.6 99 ASN A O 1
ATOM 751 N N . ASN A 1 100 ? -12.144 0.369 5.199 1 98.58 100 ASN A N 1
ATOM 752 C CA . ASN A 1 100 ? -12.126 1.213 6.388 1 98.58 100 ASN A CA 1
ATOM 753 C C . ASN A 1 100 ? -10.737 1.793 6.643 1 98.58 100 ASN A C 1
ATOM 755 O O . ASN A 1 100 ? -10.242 1.758 7.771 1 98.58 100 ASN A O 1
ATOM 759 N N . ALA A 1 101 ? -10.117 2.201 5.503 1 98.85 101 ALA A N 1
ATOM 760 C CA . ALA A 1 101 ? -8.797 2.816 5.618 1 98.85 101 ALA A CA 1
ATOM 761 C C . ALA A 1 101 ? -8.843 4.048 6.518 1 98.85 101 ALA A C 1
ATOM 763 O O . ALA A 1 101 ? -9.746 4.879 6.397 1 98.85 101 ALA A O 1
ATOM 764 N N . ASN A 1 102 ? -7.901 4.09 7.395 1 98.8 102 ASN A N 1
ATOM 765 C CA . ASN A 1 102 ? -7.867 5.252 8.277 1 98.8 102 ASN A CA 1
ATOM 766 C C . ASN A 1 102 ? -6.722 6.195 7.918 1 98.8 102 ASN A C 1
ATOM 768 O O . ASN A 1 102 ? -6.67 7.327 8.402 1 98.8 102 ASN A O 1
ATOM 772 N N . ILE A 1 103 ? -5.835 5.796 7.001 1 98.95 103 ILE A N 1
ATOM 773 C CA . ILE A 1 103 ? -4.794 6.642 6.428 1 98.95 103 ILE A CA 1
ATOM 774 C C . ILE A 1 103 ? -4.711 6.408 4.921 1 98.95 103 ILE A C 1
ATOM 776 O O . ILE A 1 103 ? -4.864 5.277 4.452 1 98.95 103 ILE A O 1
ATOM 780 N N . ILE A 1 104 ? -4.406 7.461 4.128 1 98.97 104 ILE A N 1
ATOM 781 C CA . ILE A 1 104 ? -4.032 7.258 2.733 1 98.97 104 ILE A CA 1
ATOM 782 C C . ILE A 1 104 ? -2.621 7.79 2.495 1 98.97 104 ILE A C 1
ATOM 784 O O . ILE A 1 104 ? -2.185 8.732 3.161 1 98.97 104 ILE A O 1
ATOM 788 N N . ALA A 1 105 ? -1.96 7.211 1.637 1 98.97 105 ALA A N 1
ATOM 789 C CA . ALA A 1 105 ? -0.635 7.628 1.183 1 98.97 105 ALA A CA 1
ATOM 790 C C . ALA A 1 105 ? -0.68 8.119 -0.261 1 98.97 105 ALA A C 1
ATOM 792 O O . ALA A 1 105 ? -1.394 7.555 -1.094 1 98.97 105 ALA A O 1
ATOM 793 N N . LEU A 1 106 ? 0.086 9.158 -0.589 1 98.93 106 LEU A N 1
ATOM 794 C CA . LEU A 1 106 ? 0.17 9.771 -1.91 1 98.93 106 LEU A CA 1
ATOM 795 C C . LEU A 1 106 ? 1.622 9.911 -2.354 1 98.93 106 LEU A C 1
ATOM 797 O O . LEU A 1 106 ? 2.529 9.95 -1.519 1 98.93 106 LEU A O 1
ATOM 801 N N . GLY A 1 107 ? 1.796 9.977 -3.671 1 98.78 107 GLY A N 1
ATOM 802 C CA . GLY A 1 107 ? 3.121 10.183 -4.233 1 98.78 107 GLY A CA 1
ATOM 803 C C . GLY A 1 107 ? 3.352 11.604 -4.712 1 98.78 107 GLY A C 1
ATOM 804 O O . GLY A 1 107 ? 2.768 12.031 -5.71 1 98.78 107 GLY A O 1
ATOM 805 N N . GLY A 1 108 ? 4.238 12.257 -4.094 1 98.6 108 GLY A N 1
ATOM 806 C CA . GLY A 1 108 ? 4.518 13.646 -4.422 1 98.6 108 GLY A CA 1
ATOM 807 C C . GLY A 1 108 ? 5.19 13.817 -5.771 1 98.6 108 GLY A C 1
ATOM 808 O O . GLY A 1 108 ? 5.085 14.877 -6.393 1 98.6 108 GLY A O 1
ATOM 809 N N . ARG A 1 109 ? 5.834 12.761 -6.246 1 97.83 109 ARG A N 1
ATOM 810 C CA . ARG A 1 109 ? 6.552 12.854 -7.513 1 97.83 109 ARG A CA 1
ATOM 811 C C . ARG A 1 109 ? 5.744 12.234 -8.648 1 97.83 109 ARG A C 1
ATOM 813 O O . ARG A 1 109 ? 6.111 12.358 -9.818 1 97.83 109 ARG A O 1
ATOM 820 N N . VAL A 1 110 ? 4.588 11.583 -8.318 1 98.14 110 VAL A N 1
ATOM 821 C CA . VAL A 1 110 ? 3.903 10.839 -9.369 1 98.14 110 VAL A CA 1
ATOM 822 C C . VAL A 1 110 ? 2.477 11.362 -9.528 1 98.14 110 VAL A C 1
ATOM 824 O O . VAL A 1 110 ? 1.795 11.04 -10.504 1 98.14 110 VAL A O 1
ATOM 827 N N . LEU A 1 111 ? 2.012 12.169 -8.586 1 98.19 111 LEU A N 1
ATOM 828 C CA . LEU A 1 111 ? 0.679 12.754 -8.678 1 98.19 111 LEU A CA 1
ATOM 829 C C . LEU A 1 111 ? 0.761 14.261 -8.896 1 98.19 111 LEU A C 1
ATOM 831 O O . LEU A 1 111 ? 1.559 14.944 -8.249 1 98.19 111 LEU A O 1
ATOM 835 N N . GLY A 1 112 ? -0.064 14.748 -9.798 1 98.06 112 GLY A N 1
ATOM 836 C CA . GLY A 1 112 ? -0.289 16.183 -9.859 1 98.06 112 GLY A CA 1
ATOM 837 C C . GLY A 1 112 ? -1.166 16.698 -8.733 1 98.06 112 GLY A C 1
ATOM 838 O O . GLY A 1 112 ? -1.914 15.932 -8.122 1 98.06 112 GLY A O 1
ATOM 839 N N . GLN A 1 113 ? -1.135 17.979 -8.49 1 98.32 113 GLN A N 1
ATOM 840 C CA . GLN A 1 113 ? -1.773 18.588 -7.327 1 98.32 113 GLN A CA 1
ATOM 841 C C . GLN A 1 113 ? -3.292 18.468 -7.407 1 98.32 113 GLN A C 1
ATOM 843 O O . GLN A 1 113 ? -3.952 18.196 -6.403 1 98.32 113 GLN A O 1
ATOM 848 N N . ASP A 1 114 ? -3.866 18.68 -8.617 1 98.54 114 ASP A N 1
ATOM 849 C CA . ASP A 1 114 ? -5.32 18.653 -8.742 1 98.54 114 ASP A CA 1
ATOM 850 C C . ASP A 1 114 ? -5.866 17.247 -8.508 1 98.54 114 ASP A C 1
ATOM 852 O O . ASP A 1 114 ? -6.886 17.075 -7.837 1 98.54 114 ASP A O 1
ATOM 856 N N . LEU A 1 115 ? -5.207 16.29 -9.041 1 98.59 115 LEU A N 1
ATOM 857 C CA . LEU A 1 115 ? -5.63 14.909 -8.833 1 98.59 115 LEU A CA 1
ATOM 858 C C . LEU A 1 115 ? -5.468 14.506 -7.371 1 98.59 115 LEU A C 1
ATOM 860 O O . LEU A 1 115 ? -6.342 13.847 -6.804 1 98.59 115 LEU A O 1
ATOM 864 N N . ALA A 1 116 ? -4.364 14.931 -6.796 1 98.82 116 ALA A N 1
ATOM 865 C CA . ALA A 1 116 ? -4.129 14.603 -5.392 1 98.82 116 ALA A CA 1
ATOM 866 C C . ALA A 1 116 ? -5.23 15.177 -4.503 1 98.82 116 ALA A C 1
ATOM 868 O O . ALA A 1 116 ? -5.716 14.502 -3.593 1 98.82 116 ALA A O 1
ATOM 869 N N . GLN A 1 117 ? -5.599 16.358 -4.808 1 98.81 117 GLN A N 1
ATOM 870 C CA . GLN A 1 117 ? -6.671 16.982 -4.041 1 98.81 117 GLN A CA 1
ATOM 871 C C . GLN A 1 117 ? -7.981 16.216 -4.203 1 98.81 117 GLN A C 1
ATOM 873 O O . GLN A 1 117 ? -8.704 15.998 -3.228 1 98.81 117 GLN A O 1
ATOM 878 N N . ALA A 1 118 ? -8.293 15.848 -5.431 1 98.85 118 ALA A N 1
ATOM 879 C CA . ALA A 1 118 ? -9.513 15.092 -5.701 1 98.85 118 ALA A CA 1
ATOM 880 C C . ALA A 1 118 ? -9.495 13.747 -4.982 1 98.85 118 ALA A C 1
ATOM 882 O O . ALA A 1 118 ? -10.532 13.273 -4.512 1 98.85 118 ALA A O 1
ATOM 883 N N . ILE A 1 119 ? -8.375 13.151 -4.899 1 98.87 119 ILE A N 1
ATOM 884 C CA . ILE A 1 119 ? -8.198 11.88 -4.205 1 98.87 119 ILE A CA 1
ATOM 885 C C . ILE A 1 119 ? -8.472 12.064 -2.714 1 98.87 119 ILE A C 1
ATOM 887 O O . ILE A 1 119 ? -9.224 11.291 -2.115 1 98.87 119 ILE A O 1
ATOM 891 N N . VAL A 1 120 ? -7.877 13.086 -2.145 1 98.92 120 VAL A N 1
ATOM 892 C CA . VAL A 1 120 ? -8.055 13.369 -0.724 1 98.92 120 VAL A CA 1
ATOM 893 C C . VAL A 1 120 ? -9.525 13.669 -0.437 1 98.92 120 VAL A C 1
ATOM 895 O O . VAL A 1 120 ? -10.085 13.177 0.545 1 98.92 120 VAL A O 1
ATOM 898 N N . GLU A 1 121 ? -10.129 14.425 -1.267 1 98.82 121 GLU A N 1
ATOM 899 C CA . GLU A 1 121 ? -11.545 14.744 -1.115 1 98.82 121 GLU A CA 1
ATOM 900 C C . GLU A 1 121 ? -12.401 13.48 -1.135 1 98.82 121 GLU A C 1
ATOM 902 O O . GLU A 1 121 ? -13.29 13.313 -0.297 1 98.82 121 GLU A O 1
ATOM 907 N N . ALA A 1 122 ? -12.162 12.619 -2.063 1 98.86 122 ALA A N 1
ATOM 908 C CA . ALA A 1 122 ? -12.918 11.375 -2.175 1 98.86 122 ALA A CA 1
ATOM 909 C C . ALA A 1 122 ? -12.762 10.523 -0.919 1 98.86 122 ALA A C 1
ATOM 911 O O . ALA A 1 122 ? -13.734 9.943 -0.43 1 98.86 122 ALA A O 1
ATOM 912 N N . PHE A 1 123 ? -11.593 10.467 -0.429 1 98.83 123 PHE A N 1
ATOM 913 C CA . PHE A 1 123 ? -11.299 9.681 0.763 1 98.83 123 PHE A CA 1
ATOM 914 C C . PHE A 1 123 ? -12.024 10.247 1.978 1 98.83 123 PHE A C 1
ATOM 916 O O . PHE A 1 123 ? -12.681 9.508 2.715 1 98.83 123 PHE A O 1
ATOM 923 N N . LEU A 1 124 ? -11.944 11.511 2.134 1 98.73 124 LEU A N 1
ATOM 924 C CA . LEU A 1 124 ? -12.468 12.145 3.338 1 98.73 124 LEU A CA 1
ATOM 925 C C . LEU A 1 124 ? -13.991 12.205 3.302 1 98.73 124 LEU A C 1
ATOM 927 O O . LEU A 1 124 ? -14.638 12.306 4.347 1 98.73 124 LEU A O 1
ATOM 931 N N . SER A 1 125 ? -14.566 12.094 2.119 1 98.03 125 SER A N 1
ATOM 932 C CA . SER A 1 125 ? -16.013 12.244 1.996 1 98.03 125 SER A CA 1
ATOM 933 C C . SER A 1 125 ? -16.704 10.887 1.922 1 98.03 125 SER A C 1
ATOM 935 O O . SER A 1 125 ? -17.929 10.814 1.798 1 98.03 125 SER A O 1
ATOM 937 N N . SER A 1 126 ? -15.989 9.797 1.979 1 97.89 126 SER A N 1
ATOM 938 C CA . SER A 1 126 ? -16.555 8.457 1.861 1 97.89 126 SER A CA 1
ATOM 939 C C . SER A 1 126 ? -16.636 7.77 3.22 1 97.89 126 SER A C 1
ATOM 941 O O . SER A 1 126 ? -15.825 8.04 4.108 1 97.89 126 SER A O 1
ATOM 943 N N . GLU A 1 127 ? -17.58 6.829 3.312 1 97.23 127 GLU A N 1
ATOM 944 C CA . GLU A 1 127 ? -17.798 6.103 4.559 1 97.23 127 GLU A CA 1
ATOM 945 C C . GLU A 1 127 ? -17.674 4.596 4.35 1 97.23 127 GLU A C 1
ATOM 947 O O . GLU A 1 127 ? -18.01 4.083 3.28 1 97.23 127 GLU A O 1
ATOM 952 N N . PHE A 1 128 ? -17.278 3.913 5.403 1 97.83 128 PHE A N 1
ATOM 953 C CA . PHE A 1 128 ? -17.077 2.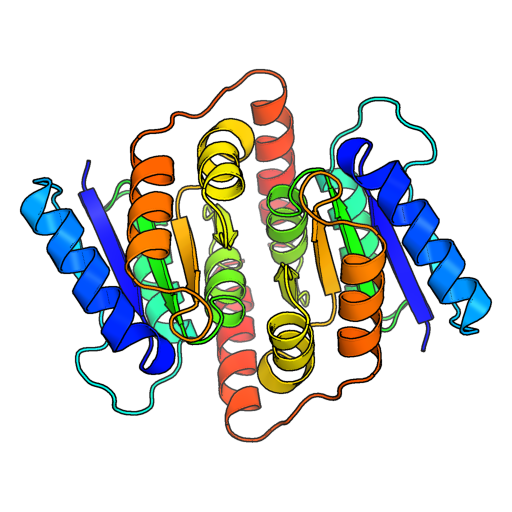469 5.383 1 97.83 128 PHE A CA 1
ATOM 954 C C . PHE A 1 128 ? -18.398 1.742 5.16 1 97.83 128 PHE A C 1
ATOM 956 O O . PHE A 1 128 ? -19.389 2.021 5.838 1 97.83 128 PHE A O 1
ATOM 963 N N . GLU A 1 129 ? -18.368 0.884 4.162 1 94.64 129 GLU A N 1
ATOM 964 C CA . GLU A 1 129 ? -19.515 0.026 3.879 1 94.64 129 GLU A CA 1
ATOM 965 C C . GLU A 1 129 ? -19.377 -1.327 4.571 1 94.64 129 GLU A C 1
ATOM 967 O O . GLU A 1 129 ? -18.844 -2.275 3.99 1 94.64 129 GLU A O 1
ATOM 972 N N . ALA A 1 130 ? -19.914 -1.469 5.664 1 91.03 130 ALA A N 1
ATOM 973 C CA . ALA A 1 130 ? -19.744 -2.695 6.44 1 91.03 130 ALA A CA 1
ATOM 974 C C . ALA A 1 130 ? -20.267 -3.907 5.674 1 91.03 130 ALA A C 1
ATOM 976 O O . ALA A 1 130 ? -20.096 -4 4.457 1 91.03 130 ALA A O 1
ATOM 977 N N . GLY A 1 131 ? -20.787 -4.946 6.335 1 90.88 131 GLY A N 1
ATOM 978 C CA . GLY A 1 131 ? -21.222 -6.164 5.669 1 90.88 131 GLY A CA 1
ATOM 979 C C . GLY A 1 131 ? -20.081 -7.114 5.358 1 90.88 131 GLY A C 1
ATOM 980 O O . GLY A 1 131 ? -19.314 -7.484 6.249 1 90.88 131 GLY A O 1
ATOM 981 N N . ARG A 1 132 ? -20.01 -7.423 4.09 1 89.72 132 ARG A N 1
ATOM 982 C CA . ARG A 1 132 ? -18.97 -8.37 3.7 1 89.72 132 ARG A CA 1
ATOM 983 C C . ARG A 1 132 ? -17.582 -7.768 3.891 1 89.72 132 ARG A C 1
ATOM 985 O O . ARG A 1 132 ? -16.609 -8.494 4.104 1 89.72 132 ARG A O 1
ATOM 992 N N . HIS A 1 133 ? -17.432 -6.439 3.796 1 95.96 133 HIS A N 1
ATOM 993 C CA . HIS A 1 133 ? -16.138 -5.779 3.926 1 95.96 133 HIS A CA 1
ATOM 994 C C . HIS A 1 133 ? -15.64 -5.822 5.367 1 95.96 133 HIS A C 1
ATOM 996 O O . HIS A 1 133 ? -14.432 -5.851 5.611 1 95.96 133 HIS A O 1
ATOM 1002 N N . GLU A 1 134 ? -16.537 -5.849 6.285 1 96.63 134 GLU A N 1
ATOM 1003 C CA . GLU A 1 134 ? -16.159 -5.959 7.691 1 96.63 134 GLU A CA 1
ATOM 1004 C C . GLU A 1 134 ? -15.441 -7.277 7.968 1 96.63 134 GLU A C 1
ATOM 1006 O O . GLU A 1 134 ? -14.476 -7.314 8.734 1 96.63 134 GLU A O 1
ATOM 1011 N N . ARG A 1 135 ? -15.925 -8.284 7.378 1 97 135 ARG A N 1
ATOM 1012 C CA . ARG A 1 135 ? -15.284 -9.588 7.514 1 97 135 ARG A CA 1
ATOM 1013 C C . ARG A 1 135 ? -13.842 -9.542 7.022 1 97 135 ARG A C 1
ATOM 1015 O O . ARG A 1 135 ? -12.944 -10.093 7.664 1 97 135 ARG A O 1
ATOM 1022 N N . ARG A 1 136 ? -13.611 -8.95 5.955 1 98.02 136 ARG A N 1
ATOM 1023 C CA . ARG A 1 136 ? -12.279 -8.86 5.367 1 98.02 136 ARG A CA 1
ATOM 1024 C C . ARG A 1 136 ? -11.359 -7.997 6.224 1 98.02 136 ARG A C 1
ATOM 1026 O O . ARG A 1 136 ? -10.204 -8.357 6.461 1 98.02 136 ARG A O 1
ATOM 1033 N N . VAL A 1 137 ? -11.867 -6.901 6.704 1 98.02 137 VAL A N 1
ATOM 1034 C CA . VAL A 1 137 ? -11.096 -6.032 7.587 1 98.02 137 VAL A CA 1
ATOM 1035 C C . VAL A 1 137 ? -10.727 -6.787 8.862 1 98.02 137 VAL A C 1
ATOM 1037 O O . VAL A 1 137 ? -9.597 -6.687 9.345 1 98.02 137 VAL A O 1
ATOM 1040 N N . ASN A 1 138 ? -11.681 -7.596 9.392 1 97.6 138 ASN A N 1
ATOM 1041 C CA . ASN A 1 138 ? -11.4 -8.398 10.578 1 97.6 138 ASN A CA 1
ATOM 1042 C C . ASN A 1 138 ? -10.291 -9.414 10.318 1 97.6 138 ASN A C 1
ATOM 1044 O O . ASN A 1 138 ? -9.473 -9.685 11.199 1 97.6 138 ASN A O 1
ATOM 1048 N N . LYS A 1 139 ? -10.233 -9.962 9.163 1 97.68 139 LYS A N 1
ATOM 1049 C CA . LYS A 1 139 ? -9.179 -10.909 8.81 1 97.68 139 LYS A CA 1
ATOM 1050 C C . LYS A 1 139 ? -7.818 -10.221 8.756 1 97.68 139 LYS A C 1
ATOM 1052 O O . LYS A 1 139 ? -6.807 -10.802 9.157 1 97.68 139 LYS A O 1
ATOM 1057 N N . ILE A 1 140 ? -7.783 -8.961 8.206 1 97.88 140 ILE A N 1
ATOM 1058 C CA . ILE A 1 140 ? -6.549 -8.183 8.22 1 97.88 140 ILE A CA 1
ATOM 1059 C C . ILE A 1 140 ? -6.07 -8.002 9.659 1 97.88 140 ILE A C 1
ATOM 1061 O O . ILE A 1 140 ? -4.893 -8.217 9.959 1 97.88 140 ILE A O 1
ATOM 1065 N N . MET A 1 141 ? -6.987 -7.651 10.501 1 95.74 141 MET A N 1
ATOM 1066 C CA . MET A 1 141 ? -6.649 -7.423 11.904 1 95.74 141 MET A CA 1
ATOM 1067 C C . MET A 1 141 ? -6.184 -8.715 12.568 1 95.74 141 MET A C 1
ATOM 1069 O O . MET A 1 141 ? -5.323 -8.689 13.449 1 95.74 141 MET A O 1
ATOM 1073 N N . ASP A 1 142 ? -6.726 -9.85 12.19 1 96.07 142 ASP A N 1
ATOM 1074 C CA . ASP A 1 142 ? -6.299 -11.145 12.711 1 96.07 142 ASP A CA 1
ATOM 1075 C C . ASP A 1 142 ? -4.858 -11.451 12.31 1 96.07 142 ASP A C 1
ATOM 1077 O O . ASP A 1 142 ? -4.094 -12.012 13.099 1 96.07 142 ASP A O 1
ATOM 1081 N N . ILE A 1 143 ? -4.512 -11.1 11.088 1 95.91 143 ILE A N 1
ATOM 1082 C CA . ILE A 1 143 ? -3.138 -11.286 10.633 1 95.91 143 ILE A CA 1
ATOM 1083 C C . ILE A 1 143 ? -2.19 -10.466 11.505 1 95.91 143 ILE A C 1
ATOM 1085 O O . ILE A 1 143 ? -1.151 -10.966 11.944 1 95.91 143 ILE A O 1
ATOM 1089 N N . GLU A 1 144 ? -2.595 -9.249 11.722 1 92.16 144 GLU A N 1
ATOM 1090 C CA . GLU A 1 144 ? -1.827 -8.323 12.549 1 92.16 144 GLU A CA 1
ATOM 1091 C C . GLU A 1 144 ? -1.583 -8.9 13.941 1 92.16 144 GLU A C 1
ATOM 1093 O O . GLU A 1 144 ? -0.475 -8.8 14.474 1 92.16 144 GLU A O 1
ATOM 1098 N N . GLU A 1 145 ? -2.543 -9.504 14.561 1 89.08 145 GLU A N 1
ATOM 1099 C CA . GLU A 1 145 ? -2.47 -10.054 15.912 1 89.08 145 GLU A CA 1
ATOM 1100 C C . GLU A 1 145 ? -1.551 -11.271 15.963 1 89.08 145 GLU A C 1
ATOM 1102 O O . GLU A 1 145 ? -0.857 -11.489 16.959 1 89.08 145 GLU A O 1
ATOM 1107 N N . ASN A 1 146 ? -1.494 -11.989 14.877 1 82.47 146 ASN A N 1
ATOM 1108 C CA . ASN A 1 146 ? -0.762 -13.251 14.897 1 82.47 146 ASN A CA 1
ATOM 1109 C C . ASN A 1 146 ? 0.658 -13.083 14.365 1 82.47 146 ASN A C 1
ATOM 1111 O O . ASN A 1 146 ? 1.515 -13.94 14.589 1 82.47 146 ASN A O 1
ATOM 1115 N N . MET A 1 147 ? 0.814 -12.066 13.562 1 68.23 147 MET A N 1
ATOM 1116 C CA . MET A 1 147 ? 2.091 -11.975 12.861 1 68.23 147 MET A CA 1
ATOM 1117 C C . MET A 1 147 ? 2.916 -10.803 13.383 1 68.23 147 MET A C 1
ATOM 1119 O O . MET A 1 147 ? 4.127 -10.744 13.163 1 68.23 147 MET A O 1
ATOM 1123 N N . LEU A 1 148 ? 2.109 -9.75 13.674 1 58.95 148 LEU A N 1
ATOM 1124 C CA . LEU A 1 148 ? 2.848 -8.631 14.248 1 58.95 148 LEU A CA 1
ATOM 1125 C C . LEU A 1 148 ? 2.939 -8.761 15.765 1 58.95 148 LEU A C 1
ATOM 1127 O O . LEU A 1 148 ? 2.025 -9.288 16.403 1 58.95 148 LEU A O 1
ATOM 1131 N N . MET B 1 1 ? 15.084 -17.337 -9.83 1 93.62 1 MET B N 1
ATOM 1132 C CA . MET B 1 1 ? 14.1 -16.593 -9.049 1 93.62 1 MET B CA 1
ATOM 1133 C C . MET B 1 1 ? 12.745 -17.291 -9.073 1 93.62 1 MET B C 1
ATOM 1135 O O . MET B 1 1 ? 12.281 -17.719 -10.132 1 93.62 1 MET B O 1
ATOM 1139 N N . LYS B 1 2 ? 12.16 -17.584 -7.896 1 98.45 2 LYS B N 1
ATOM 1140 C CA . LYS B 1 2 ? 10.862 -18.241 -7.77 1 98.45 2 LYS B CA 1
ATOM 1141 C C . LYS B 1 2 ? 9.808 -17.278 -7.231 1 98.45 2 LYS B C 1
ATOM 1143 O O . LYS B 1 2 ? 10.01 -16.647 -6.191 1 98.45 2 LYS B O 1
ATOM 1148 N N . ILE B 1 3 ? 8.62 -17.253 -7.965 1 98.86 3 ILE B N 1
ATOM 1149 C CA . ILE B 1 3 ? 7.631 -16.217 -7.687 1 98.86 3 ILE B CA 1
ATOM 1150 C C . ILE B 1 3 ? 6.376 -16.849 -7.09 1 98.86 3 ILE B C 1
ATOM 1152 O O . ILE B 1 3 ? 5.867 -17.845 -7.61 1 98.86 3 ILE B O 1
ATOM 1156 N N . ALA B 1 4 ? 5.909 -16.346 -5.977 1 98.96 4 ALA B N 1
ATOM 1157 C CA . ALA B 1 4 ? 4.587 -16.667 -5.444 1 98.96 4 ALA B CA 1
ATOM 1158 C C . ALA B 1 4 ? 3.533 -15.698 -5.972 1 98.96 4 ALA B C 1
ATOM 1160 O O . ALA B 1 4 ? 3.723 -14.48 -5.929 1 98.96 4 ALA B O 1
ATOM 1161 N N . ILE B 1 5 ? 2.4 -16.232 -6.507 1 98.97 5 ILE B N 1
ATOM 1162 C CA . ILE B 1 5 ? 1.365 -15.35 -7.037 1 98.97 5 ILE B CA 1
ATOM 1163 C C . ILE B 1 5 ? 0 -15.778 -6.502 1 98.97 5 ILE B C 1
ATOM 1165 O O . ILE B 1 5 ? -0.281 -16.973 -6.385 1 98.97 5 ILE B O 1
ATOM 1169 N N . GLY B 1 6 ? -0.808 -14.836 -6.04 1 98.94 6 GLY B N 1
ATOM 1170 C CA . GLY B 1 6 ? -2.156 -15.081 -5.551 1 98.94 6 GLY B CA 1
ATOM 1171 C C . GLY B 1 6 ? -3.097 -13.915 -5.787 1 98.94 6 GLY B C 1
ATOM 1172 O O . GLY B 1 6 ? -2.654 -12.802 -6.076 1 98.94 6 GLY B O 1
ATOM 1173 N N . SER B 1 7 ? -4.404 -14.194 -5.753 1 98.92 7 SER B N 1
ATOM 1174 C CA . SER B 1 7 ? -5.436 -13.177 -5.927 1 98.92 7 SER B CA 1
ATOM 1175 C C . SER B 1 7 ? -6.738 -13.589 -5.247 1 98.92 7 SER B C 1
ATOM 1177 O O . SER B 1 7 ? -6.911 -14.753 -4.88 1 98.92 7 SER B O 1
ATOM 1179 N N . ASP B 1 8 ? -7.568 -12.607 -5.075 1 98.77 8 ASP B N 1
ATOM 1180 C CA . ASP B 1 8 ? -8.974 -12.949 -4.881 1 98.77 8 ASP B CA 1
ATOM 1181 C C . ASP B 1 8 ? -9.718 -12.989 -6.214 1 98.77 8 ASP B C 1
ATOM 1183 O O . ASP B 1 8 ? -9.096 -13 -7.278 1 98.77 8 ASP B O 1
ATOM 1187 N N . HIS B 1 9 ? -11.055 -12.989 -6.155 1 98.78 9 HIS B N 1
ATOM 1188 C CA . HIS B 1 9 ? -11.875 -13.096 -7.357 1 98.78 9 HIS B CA 1
ATOM 1189 C C . HIS B 1 9 ? -11.805 -11.819 -8.187 1 98.78 9 HIS B C 1
ATOM 1191 O O . HIS B 1 9 ? -11.941 -11.861 -9.412 1 98.78 9 HIS B O 1
ATOM 1197 N N . GLY B 1 10 ? -11.641 -10.706 -7.536 1 98.28 10 GLY B N 1
ATOM 1198 C CA . GLY B 1 10 ? -11.543 -9.436 -8.239 1 98.28 10 GLY B CA 1
ATOM 1199 C C . GLY B 1 10 ? -10.278 -9.308 -9.066 1 98.28 10 GLY B C 1
ATOM 1200 O O . GLY B 1 10 ? -10.212 -8.489 -9.985 1 98.28 10 GLY B O 1
ATOM 1201 N N . GLY B 1 11 ? -9.269 -10.137 -8.732 1 98.73 11 GLY B N 1
ATOM 1202 C CA . GLY B 1 11 ? -8.004 -10.113 -9.449 1 98.73 11 GLY B CA 1
ATOM 1203 C C . GLY B 1 11 ? -7.773 -11.352 -10.293 1 98.73 11 GLY B C 1
ATOM 1204 O O . GLY B 1 11 ? -6.7 -11.522 -10.876 1 98.73 11 GLY B O 1
ATOM 1205 N N . TYR B 1 12 ? -8.737 -12.241 -10.348 1 98.83 12 TYR B N 1
ATOM 1206 C CA . TYR B 1 12 ? -8.536 -13.555 -10.949 1 98.83 12 TYR B CA 1
ATOM 1207 C C . TYR B 1 12 ? -8.132 -13.429 -12.413 1 98.83 12 TYR B C 1
ATOM 1209 O O . TYR B 1 12 ? -7.156 -14.045 -12.849 1 98.83 12 TYR B O 1
ATOM 1217 N N . GLY B 1 13 ? -8.869 -12.643 -13.194 1 98.81 13 GLY B N 1
ATOM 1218 C CA . GLY B 1 13 ? -8.563 -12.466 -14.604 1 98.81 13 GLY B CA 1
ATOM 1219 C C . GLY B 1 13 ? -7.168 -11.923 -14.849 1 98.81 13 GLY B C 1
ATOM 1220 O O . GLY B 1 13 ? -6.432 -12.441 -15.691 1 98.81 13 GLY B O 1
ATOM 1221 N N . LEU B 1 14 ? -6.791 -10.932 -14.105 1 98.88 14 LEU B N 1
ATOM 1222 C CA . LEU B 1 14 ? -5.47 -10.333 -14.26 1 98.88 14 LEU B CA 1
ATOM 1223 C C . LEU B 1 14 ? -4.378 -11.309 -13.836 1 98.88 14 LEU B C 1
ATOM 1225 O O . LEU B 1 14 ? -3.308 -11.354 -14.447 1 98.88 14 LEU B O 1
ATOM 1229 N N . LYS B 1 15 ? -4.674 -12.076 -12.759 1 98.9 15 LYS B N 1
ATOM 1230 C CA . LYS B 1 15 ? -3.702 -13.078 -12.33 1 98.9 15 LYS B CA 1
ATOM 1231 C C . LYS B 1 15 ? -3.404 -14.069 -13.451 1 98.9 15 LYS B C 1
ATOM 1233 O O . LYS B 1 15 ? -2.244 -14.409 -13.694 1 98.9 15 LYS B O 1
ATOM 1238 N N . GLN B 1 16 ? -4.423 -14.481 -14.137 1 98.86 16 GLN B N 1
ATOM 1239 C CA . GLN B 1 16 ? -4.221 -15.415 -15.239 1 98.86 16 GLN B CA 1
ATOM 1240 C C . GLN B 1 16 ? -3.352 -14.798 -16.331 1 98.86 16 GLN B C 1
ATOM 1242 O O . GLN B 1 16 ? -2.511 -15.479 -16.921 1 98.86 16 GLN B O 1
ATOM 1247 N N . ASN B 1 17 ? -3.579 -13.562 -16.571 1 98.81 17 ASN B N 1
ATOM 1248 C CA . ASN B 1 17 ? -2.768 -12.849 -17.553 1 98.81 17 ASN B CA 1
ATOM 1249 C C . ASN B 1 17 ? -1.305 -12.778 -17.126 1 98.81 17 ASN B C 1
ATOM 1251 O O . ASN B 1 17 ? -0.405 -12.975 -17.944 1 98.81 17 ASN B O 1
ATOM 1255 N N . ILE B 1 18 ? -1.035 -12.471 -15.874 1 98.91 18 ILE B N 1
ATOM 1256 C CA . ILE B 1 18 ? 0.327 -12.356 -15.363 1 98.91 18 ILE B CA 1
ATOM 1257 C C . ILE B 1 18 ? 0.996 -13.728 -15.364 1 98.91 18 ILE B C 1
ATOM 1259 O O . ILE B 1 18 ? 2.191 -13.843 -15.646 1 98.91 18 ILE B O 1
ATOM 1263 N N . ILE B 1 19 ? 0.268 -14.777 -15.024 1 98.88 19 ILE B N 1
ATOM 1264 C CA . ILE B 1 19 ? 0.798 -16.136 -15.048 1 98.88 19 ILE B CA 1
ATOM 1265 C C . ILE B 1 19 ? 1.266 -16.483 -16.459 1 98.88 19 ILE B C 1
ATOM 1267 O O . ILE B 1 19 ? 2.341 -17.06 -16.639 1 98.88 19 ILE B O 1
ATOM 1271 N N . LYS B 1 20 ? 0.426 -16.113 -17.42 1 98.65 20 LYS B N 1
ATOM 1272 C CA . LYS B 1 20 ? 0.833 -16.342 -18.803 1 98.65 20 LYS B CA 1
ATOM 1273 C C . LYS B 1 20 ? 2.149 -15.636 -19.114 1 98.65 20 LYS B C 1
ATOM 1275 O O . LYS B 1 20 ? 3.023 -16.203 -19.773 1 98.65 20 LYS B O 1
ATOM 1280 N N . TYR B 1 21 ? 2.293 -14.412 -18.717 1 98.49 21 TYR B N 1
ATOM 1281 C CA . TYR B 1 21 ? 3.533 -13.664 -18.889 1 98.49 21 TYR B CA 1
ATOM 1282 C C . TYR B 1 21 ? 4.702 -14.387 -18.23 1 98.49 21 TYR B C 1
ATOM 1284 O O . TYR B 1 21 ? 5.784 -14.491 -18.814 1 98.49 21 TYR B O 1
ATOM 1292 N N . LEU B 1 22 ? 4.511 -14.845 -16.929 1 98.63 22 LEU B N 1
ATOM 1293 C CA . LEU B 1 22 ? 5.572 -15.538 -16.207 1 98.63 22 LEU B CA 1
ATOM 1294 C C . LEU B 1 22 ? 6.009 -16.793 -16.955 1 98.63 22 LEU B C 1
ATOM 1296 O O . LEU B 1 22 ? 7.206 -17.055 -17.091 1 98.63 22 LEU B O 1
ATOM 1300 N N . GLU B 1 23 ? 5.028 -17.487 -17.421 1 98.31 23 GLU B N 1
ATOM 1301 C CA . GLU B 1 23 ? 5.301 -18.694 -18.194 1 98.31 23 GLU B CA 1
ATOM 1302 C C . GLU B 1 23 ? 6.099 -18.374 -19.455 1 98.31 23 GLU B C 1
ATOM 1304 O O . GLU B 1 23 ? 7.129 -18.996 -19.719 1 98.31 23 GLU B O 1
ATOM 1309 N N . ASP B 1 24 ? 5.636 -17.421 -20.169 1 98.1 24 ASP B N 1
ATOM 1310 C CA . ASP B 1 24 ? 6.257 -17.053 -21.438 1 98.1 24 ASP B CA 1
ATOM 1311 C C . ASP B 1 24 ? 7.673 -16.525 -21.224 1 98.1 24 ASP B C 1
ATOM 1313 O O . ASP B 1 24 ? 8.526 -16.644 -22.106 1 98.1 24 ASP B O 1
ATOM 1317 N N . SER B 1 25 ? 7.91 -15.981 -20.083 1 97.72 25 SER B N 1
ATOM 1318 C 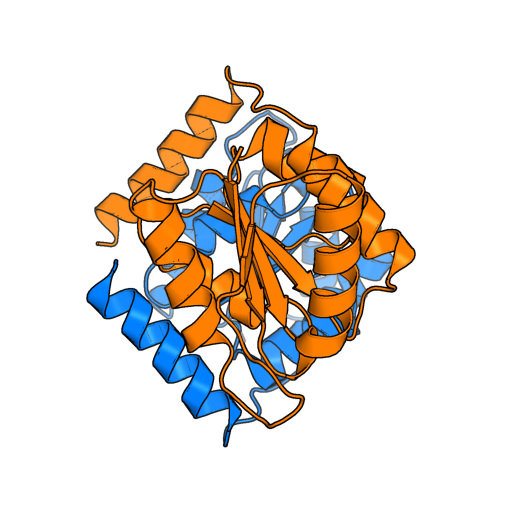CA . SER B 1 25 ? 9.198 -15.363 -19.786 1 97.72 25 SER B CA 1
ATOM 1319 C C . SER B 1 25 ? 10.128 -16.339 -19.074 1 97.72 25 SER B C 1
ATOM 1321 O O . SER B 1 25 ? 11.265 -15.994 -18.747 1 97.72 25 SER B O 1
ATOM 1323 N N . GLY B 1 26 ? 9.604 -17.524 -18.646 1 97.68 26 GLY B N 1
ATOM 1324 C CA . GLY B 1 26 ? 10.438 -18.575 -18.085 1 97.68 26 GLY B CA 1
ATOM 1325 C C . GLY B 1 26 ? 10.619 -18.457 -16.584 1 97.68 26 GLY B C 1
ATOM 1326 O O . GLY B 1 26 ? 11.572 -19.003 -16.023 1 97.68 26 GLY B O 1
ATOM 1327 N N . TYR B 1 27 ? 9.815 -17.704 -15.944 1 98.11 27 TYR B N 1
ATOM 1328 C CA . TYR B 1 27 ? 9.885 -17.615 -14.49 1 98.11 27 TYR B CA 1
ATOM 1329 C C . TYR B 1 27 ? 9.291 -18.858 -13.838 1 98.11 27 TYR B C 1
ATOM 1331 O O . TYR B 1 27 ? 8.274 -19.381 -14.297 1 98.11 27 TYR B O 1
ATOM 1339 N N . GLU B 1 28 ? 9.924 -19.353 -12.82 1 98.53 28 GLU B N 1
ATOM 1340 C CA . GLU B 1 28 ? 9.276 -20.301 -11.919 1 98.53 28 GLU B CA 1
ATOM 1341 C C . GLU B 1 28 ? 8.267 -19.6 -11.013 1 98.53 28 GLU B C 1
ATOM 1343 O O . GLU B 1 28 ? 8.528 -18.501 -10.519 1 98.53 28 GLU B O 1
ATOM 1348 N N . TYR B 1 29 ? 7.121 -20.249 -10.928 1 98.71 29 TYR B N 1
ATOM 1349 C CA . TYR B 1 29 ? 6.117 -19.628 -10.071 1 98.71 29 TYR B CA 1
ATOM 1350 C C . TYR B 1 29 ? 5.213 -20.68 -9.439 1 98.71 29 TYR B C 1
ATOM 1352 O O . TYR B 1 29 ? 5.187 -21.831 -9.88 1 98.71 29 TYR B O 1
ATOM 1360 N N . ASN B 1 30 ? 4.569 -20.329 -8.365 1 98.83 30 ASN B N 1
ATOM 1361 C CA . ASN B 1 30 ? 3.463 -21.075 -7.774 1 98.83 30 ASN B CA 1
ATOM 1362 C C . ASN B 1 30 ? 2.231 -20.195 -7.586 1 98.83 30 ASN B C 1
ATOM 1364 O O . ASN B 1 30 ? 2.341 -19.052 -7.138 1 98.83 30 ASN B O 1
ATOM 1368 N N . ASP B 1 31 ? 1.112 -20.768 -7.973 1 98.84 31 ASP B N 1
ATOM 1369 C CA . ASP B 1 31 ? -0.176 -20.094 -7.843 1 98.84 31 ASP B CA 1
ATOM 1370 C C . ASP B 1 31 ? -0.864 -20.472 -6.533 1 98.84 31 ASP B C 1
ATOM 1372 O O . ASP B 1 31 ? -1.228 -21.632 -6.329 1 98.84 31 ASP B O 1
ATOM 1376 N N . PHE B 1 32 ? -1.148 -19.505 -5.689 1 98.88 32 PHE B N 1
ATOM 1377 C CA . PHE B 1 32 ? -1.714 -19.74 -4.366 1 98.88 32 PHE B CA 1
ATOM 1378 C C . PHE B 1 32 ? -3.223 -19.527 -4.377 1 98.88 32 PHE B C 1
ATOM 1380 O O . PHE B 1 32 ? -3.862 -19.521 -3.322 1 98.88 32 PHE B O 1
ATOM 1387 N N . GLY B 1 33 ? -3.742 -19.34 -5.544 1 98.43 33 GLY B N 1
ATOM 1388 C CA . GLY B 1 33 ? -5.175 -19.149 -5.695 1 98.43 33 GLY B CA 1
ATOM 1389 C C . GLY B 1 33 ? -5.584 -17.688 -5.707 1 98.43 33 GLY B C 1
ATOM 1390 O O . GLY B 1 33 ? -4.732 -16.799 -5.645 1 98.43 33 GLY B O 1
ATOM 1391 N N . THR B 1 34 ? -6.895 -17.492 -5.918 1 98.35 34 THR B N 1
ATOM 1392 C CA . THR B 1 34 ? -7.982 -18.454 -6.066 1 98.35 34 THR B CA 1
ATOM 1393 C C . THR B 1 34 ? -7.98 -19.061 -7.466 1 98.35 34 THR B C 1
ATOM 1395 O O . THR B 1 34 ? -7.08 -18.791 -8.265 1 98.35 34 THR B O 1
ATOM 1398 N N . TYR B 1 35 ? -9.011 -19.974 -7.775 1 98.45 35 TYR B N 1
ATOM 1399 C CA . TYR B 1 35 ? -8.933 -20.723 -9.023 1 98.45 35 TYR B CA 1
ATOM 1400 C C . TYR B 1 35 ? -10.213 -20.563 -9.836 1 98.45 35 TYR B C 1
ATOM 1402 O O . TYR B 1 35 ? -10.463 -21.329 -10.769 1 98.45 35 TYR B O 1
ATOM 1410 N N . SER B 1 36 ? -11.082 -19.541 -9.386 1 98.15 36 SER B N 1
ATOM 1411 C CA . SER B 1 36 ? -12.3 -19.183 -10.106 1 98.15 36 SER B CA 1
ATOM 1412 C C . SER B 1 36 ? -12.722 -17.75 -9.801 1 98.15 36 SER B C 1
ATOM 1414 O O . SER B 1 36 ? -12.054 -17.05 -9.037 1 98.15 36 SER B O 1
ATOM 1416 N N . GLU B 1 37 ? -13.793 -17.356 -10.381 1 97.79 37 GLU B N 1
ATOM 1417 C CA . GLU B 1 37 ? -14.31 -16.003 -10.193 1 97.79 37 GLU B CA 1
ATOM 1418 C C . GLU B 1 37 ? -15.298 -15.946 -9.031 1 97.79 37 GLU B C 1
ATOM 1420 O O . GLU B 1 37 ? -15.911 -14.906 -8.781 1 97.79 37 GLU B O 1
ATOM 1425 N N . ASP B 1 38 ? -15.379 -17.046 -8.243 1 98.17 38 ASP B N 1
ATOM 1426 C CA . ASP B 1 38 ? -16.266 -17.059 -7.083 1 98.17 38 ASP B CA 1
ATOM 1427 C C . ASP B 1 38 ? -15.748 -16.132 -5.986 1 98.17 38 ASP B C 1
ATOM 1429 O O . ASP B 1 38 ? -14.541 -16.059 -5.745 1 98.17 38 ASP B O 1
ATOM 1433 N N . SER B 1 39 ? -16.701 -15.536 -5.305 1 97.73 39 SER B N 1
ATOM 1434 C CA . SER B 1 39 ? -16.359 -14.561 -4.275 1 97.73 39 SER B CA 1
ATOM 1435 C C . SER B 1 39 ? -15.546 -15.202 -3.155 1 97.73 39 SER B C 1
ATOM 1437 O O . SER B 1 39 ? -15.951 -16.222 -2.592 1 97.73 39 SER B O 1
ATOM 1439 N N . VAL B 1 40 ? -14.388 -14.663 -2.827 1 98.29 40 VAL B N 1
ATOM 1440 C CA . VAL B 1 40 ? -13.519 -15.074 -1.729 1 98.29 40 VAL B CA 1
ATOM 1441 C C . VAL B 1 40 ? -12.945 -13.841 -1.035 1 98.29 40 VAL B C 1
ATOM 1443 O O . VAL B 1 40 ? -13.18 -12.711 -1.469 1 98.29 40 VAL B O 1
ATOM 1446 N N . ASP B 1 41 ? -12.24 -14.073 0.026 1 98.41 41 ASP B N 1
ATOM 1447 C CA . ASP B 1 41 ? -11.691 -12.966 0.804 1 98.41 41 ASP B CA 1
ATOM 1448 C C . ASP B 1 41 ? -10.201 -12.783 0.523 1 98.41 41 ASP B C 1
ATOM 1450 O O . ASP B 1 41 ? -9.398 -13.676 0.799 1 98.41 41 ASP B O 1
ATOM 1454 N N . TYR B 1 42 ? -9.779 -11.631 0.07 1 98.71 42 TYR B N 1
ATOM 1455 C CA . TYR B 1 42 ? -8.426 -11.368 -0.408 1 98.71 42 TYR B CA 1
ATOM 1456 C C . TYR B 1 42 ? -7.407 -11.56 0.708 1 98.71 42 TYR B C 1
ATOM 1458 O O . TYR B 1 42 ? -6.263 -11.944 0.453 1 98.71 42 TYR B O 1
ATOM 1466 N N . PRO B 1 43 ? -7.752 -11.31 2.008 1 98.71 43 PRO B N 1
ATOM 1467 C CA . PRO B 1 43 ? -6.703 -11.424 3.025 1 98.71 43 PRO B CA 1
ATOM 1468 C C . PRO B 1 43 ? -6.133 -12.836 3.128 1 98.71 43 PRO B C 1
ATOM 1470 O O . PRO B 1 43 ? -4.957 -13.008 3.46 1 98.71 43 PRO B O 1
ATOM 1473 N N . ASP B 1 44 ? -6.943 -13.878 2.797 1 98.59 44 ASP B N 1
ATOM 1474 C CA . ASP B 1 44 ? -6.483 -15.261 2.872 1 98.59 44 ASP B CA 1
ATOM 1475 C C . ASP B 1 44 ? -5.348 -15.517 1.883 1 98.59 44 ASP B C 1
ATOM 1477 O O . ASP B 1 44 ? -4.373 -16.196 2.211 1 98.59 44 ASP B O 1
ATOM 1481 N N . PHE B 1 45 ? -5.45 -14.949 0.765 1 98.85 45 PHE B N 1
ATOM 1482 C CA . PHE B 1 45 ? -4.476 -15.177 -0.296 1 98.85 45 PHE B CA 1
ATOM 1483 C C . PHE B 1 45 ? -3.251 -14.291 -0.105 1 98.85 45 PHE B C 1
ATOM 1485 O O . PHE B 1 45 ? -2.125 -14.711 -0.381 1 98.85 45 PHE B O 1
ATOM 1492 N N . GLY B 1 46 ? -3.498 -13.031 0.32 1 98.8 46 GLY B N 1
ATOM 1493 C CA . GLY B 1 46 ? -2.372 -12.196 0.707 1 98.8 46 GLY B CA 1
ATOM 1494 C C . GLY B 1 46 ? -1.5 -12.827 1.776 1 98.8 46 GLY B C 1
ATOM 1495 O O . GLY B 1 46 ? -0.272 -12.795 1.681 1 98.8 46 GLY B O 1
ATOM 1496 N N . LYS B 1 47 ? -2.146 -13.389 2.761 1 98.52 47 LYS B N 1
ATOM 1497 C CA . LYS B 1 47 ? -1.436 -14.038 3.86 1 98.52 47 LYS B CA 1
ATOM 1498 C C . LYS B 1 47 ? -0.614 -15.222 3.36 1 98.52 47 LYS B C 1
ATOM 1500 O O . LYS B 1 47 ? 0.556 -15.368 3.719 1 98.52 47 LYS B O 1
ATOM 1505 N N . LYS B 1 48 ? -1.23 -16.082 2.526 1 98.6 48 LYS B N 1
ATOM 1506 C CA . LYS B 1 48 ? -0.556 -17.268 2.007 1 98.6 48 LYS B CA 1
ATOM 1507 C C . LYS B 1 48 ? 0.707 -16.891 1.239 1 98.6 48 LYS B C 1
ATOM 1509 O O . LYS B 1 48 ? 1.776 -17.459 1.474 1 98.6 48 LYS B O 1
ATOM 1514 N N . VAL B 1 49 ? 0.587 -15.939 0.361 1 98.89 49 VAL B N 1
ATOM 1515 C CA . VAL B 1 49 ? 1.722 -15.497 -0.442 1 98.89 49 VAL B CA 1
ATOM 1516 C C . VAL B 1 49 ? 2.785 -14.877 0.462 1 98.89 49 VAL B C 1
ATOM 1518 O O . VAL B 1 49 ? 3.971 -15.195 0.344 1 98.89 49 VAL B O 1
ATOM 1521 N N . SER B 1 50 ? 2.36 -14.032 1.368 1 98.7 50 SER B N 1
ATOM 1522 C CA . SER B 1 50 ? 3.279 -13.303 2.236 1 98.7 50 SER B CA 1
ATOM 1523 C C . SER B 1 50 ? 4.06 -14.253 3.137 1 98.7 50 SER B C 1
ATOM 1525 O O . SER B 1 50 ? 5.275 -14.113 3.29 1 98.7 50 SER B O 1
ATOM 1527 N N . GLU B 1 51 ? 3.392 -15.195 3.712 1 98.29 51 GLU B N 1
ATOM 1528 C CA . GLU B 1 51 ? 4.062 -16.149 4.591 1 98.29 51 GLU B CA 1
ATOM 1529 C C . GLU B 1 51 ? 5.108 -16.959 3.832 1 98.29 51 GLU B C 1
ATOM 1531 O O . GLU B 1 51 ? 6.193 -17.227 4.354 1 98.29 51 GLU B O 1
ATOM 1536 N N . SER B 1 52 ? 4.779 -17.358 2.645 1 98.63 52 SER B N 1
ATOM 1537 C CA . SER B 1 52 ? 5.698 -18.164 1.848 1 98.63 52 SER B CA 1
ATOM 1538 C C . SER B 1 52 ? 6.951 -17.374 1.483 1 98.63 52 SER B C 1
ATOM 1540 O O . SER B 1 52 ? 8.052 -17.927 1.451 1 98.63 52 SER B O 1
ATOM 1542 N N . VAL B 1 53 ? 6.801 -16.081 1.182 1 98.7 53 VAL B N 1
ATOM 1543 C CA . VAL B 1 53 ? 7.932 -15.217 0.86 1 98.7 53 VAL B CA 1
ATOM 1544 C C . VAL B 1 53 ? 8.744 -14.937 2.122 1 98.7 53 VAL B C 1
ATOM 1546 O O . VAL B 1 53 ? 9.977 -14.974 2.096 1 98.7 53 VAL B O 1
ATOM 1549 N N . ALA B 1 54 ? 8.06 -14.678 3.221 1 97.68 54 ALA B N 1
ATOM 1550 C CA . ALA B 1 54 ? 8.719 -14.378 4.489 1 97.68 54 ALA B CA 1
ATOM 1551 C C . ALA B 1 54 ? 9.568 -15.556 4.959 1 97.68 54 ALA B C 1
ATOM 1553 O O . ALA B 1 54 ? 10.625 -15.365 5.564 1 97.68 54 ALA B O 1
ATOM 1554 N N . LYS B 1 55 ? 9.118 -16.771 4.629 1 97.76 55 LYS B N 1
ATOM 1555 C CA . LYS B 1 55 ? 9.82 -17.985 5.036 1 97.76 55 LYS B CA 1
ATOM 1556 C C . LYS B 1 55 ? 10.977 -18.295 4.09 1 97.76 55 LYS B C 1
ATOM 1558 O O . LYS B 1 55 ? 11.736 -19.238 4.319 1 97.76 55 LYS B O 1
ATOM 1563 N N . GLY B 1 56 ? 11.079 -17.571 3.018 1 98.11 56 GLY B N 1
ATOM 1564 C CA . GLY B 1 56 ? 12.174 -17.767 2.08 1 98.11 56 GLY B CA 1
ATOM 1565 C C . GLY B 1 56 ? 11.915 -18.882 1.085 1 98.11 56 GLY B C 1
ATOM 1566 O O . GLY B 1 56 ? 12.828 -19.316 0.38 1 98.11 56 GLY B O 1
ATOM 1567 N N . GLU B 1 57 ? 10.695 -19.366 0.986 1 98.45 57 GLU B N 1
ATOM 1568 C CA . GLU B 1 57 ? 10.341 -20.411 0.03 1 98.45 57 GLU B CA 1
ATOM 1569 C C . GLU B 1 57 ? 10.269 -19.858 -1.39 1 98.45 57 GLU B C 1
ATOM 1571 O O . GLU B 1 57 ? 10.482 -20.591 -2.359 1 98.45 57 GLU B O 1
ATOM 1576 N N . TYR B 1 58 ? 9.952 -18.602 -1.469 1 98.72 58 TYR B N 1
ATOM 1577 C CA . TYR B 1 58 ? 9.888 -17.867 -2.727 1 98.72 58 TYR B CA 1
ATOM 1578 C C . TYR B 1 58 ? 10.662 -16.557 -2.634 1 98.72 58 TYR B C 1
ATOM 1580 O O . TYR B 1 58 ? 10.771 -15.969 -1.555 1 98.72 58 TYR B O 1
ATOM 1588 N N . ASP B 1 59 ? 11.177 -16.124 -3.699 1 98.54 59 ASP B N 1
ATOM 1589 C CA . ASP B 1 59 ? 12.048 -14.952 -3.714 1 98.54 59 ASP B CA 1
ATOM 1590 C C . ASP B 1 59 ? 11.232 -13.661 -3.713 1 98.54 59 ASP B C 1
ATOM 1592 O O . ASP B 1 59 ? 11.616 -12.679 -3.076 1 98.54 59 ASP B O 1
ATOM 1596 N N . LYS B 1 60 ? 10.108 -13.641 -4.529 1 98.81 60 LYS B N 1
ATOM 1597 C CA . LYS B 1 60 ? 9.222 -12.489 -4.667 1 98.81 60 LYS B CA 1
ATOM 1598 C C . LYS B 1 60 ? 7.762 -12.925 -4.756 1 98.81 60 LYS B C 1
ATOM 1600 O O . LYS B 1 60 ? 7.473 -14.098 -4.999 1 98.81 60 LYS B O 1
ATOM 1605 N N . GLY B 1 61 ? 6.904 -12.008 -4.54 1 98.94 61 GLY B N 1
ATOM 1606 C CA . GLY B 1 61 ? 5.481 -12.292 -4.626 1 98.94 61 GLY B CA 1
ATOM 1607 C C . GLY B 1 61 ? 4.721 -11.283 -5.467 1 98.94 61 GLY B C 1
ATOM 1608 O O . GLY B 1 61 ? 5.166 -10.145 -5.633 1 98.94 61 GLY B O 1
ATOM 1609 N N . ILE B 1 62 ? 3.596 -11.686 -6.038 1 98.98 62 ILE B N 1
ATOM 1610 C CA . ILE B 1 62 ? 2.63 -10.851 -6.744 1 98.98 62 ILE B CA 1
ATOM 1611 C C . ILE B 1 62 ? 1.221 -11.15 -6.236 1 98.98 62 ILE B C 1
A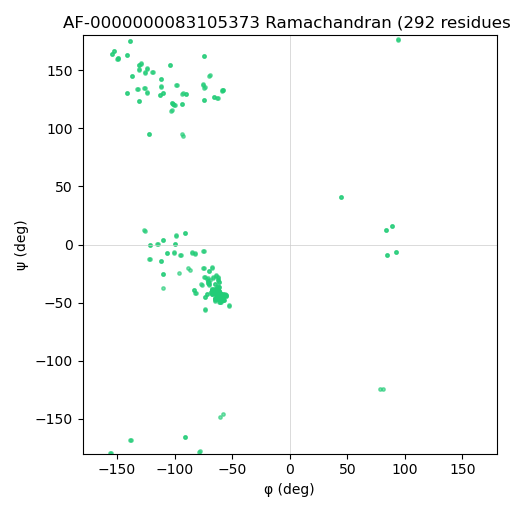TOM 1613 O O . ILE B 1 62 ? 0.777 -12.3 -6.258 1 98.98 62 ILE B O 1
ATOM 1617 N N . VAL B 1 63 ? 0.554 -10.143 -5.775 1 98.98 63 VAL B N 1
ATOM 1618 C CA . VAL B 1 63 ? -0.807 -10.332 -5.283 1 98.98 63 VAL B CA 1
ATOM 1619 C C . VAL B 1 63 ? -1.753 -9.368 -5.996 1 98.98 63 VAL B C 1
ATOM 1621 O O . VAL B 1 63 ? -1.348 -8.275 -6.399 1 98.98 63 VAL B O 1
ATOM 1624 N N . ILE B 1 64 ? -3.012 -9.825 -6.185 1 98.95 64 ILE B N 1
ATOM 1625 C CA . ILE B 1 64 ? -3.954 -9.062 -6.996 1 98.95 64 ILE B CA 1
ATOM 1626 C C . ILE B 1 64 ? -5.346 -9.131 -6.372 1 98.95 64 ILE B C 1
ATOM 1628 O O . ILE B 1 64 ? -5.819 -10.212 -6.012 1 98.95 64 ILE B O 1
ATOM 1632 N N . CYS B 1 65 ? -5.966 -8.041 -6.21 1 98.79 65 CYS B N 1
ATOM 1633 C CA . CYS B 1 65 ? -7.392 -7.976 -5.907 1 98.79 65 CYS B CA 1
ATOM 1634 C C . CYS B 1 65 ? -8.068 -6.864 -6.701 1 98.79 65 CYS B C 1
ATOM 1636 O O . CYS B 1 65 ? -7.55 -6.428 -7.731 1 98.79 65 CYS B O 1
ATOM 1638 N N . GLY B 1 66 ? -9.251 -6.491 -6.422 1 98.25 66 GLY B N 1
ATOM 1639 C CA . GLY B 1 66 ? -9.968 -5.525 -7.239 1 98.25 66 GLY B CA 1
ATOM 1640 C C . GLY B 1 66 ? -9.187 -4.246 -7.476 1 98.25 66 GLY B C 1
ATOM 1641 O O . GLY B 1 66 ? -8.915 -3.882 -8.622 1 98.25 66 GLY B O 1
ATOM 1642 N N . THR B 1 67 ? -8.713 -3.624 -6.371 1 98.64 67 THR B N 1
ATOM 1643 C CA . THR B 1 67 ? -7.958 -2.381 -6.47 1 98.64 67 THR B CA 1
ATOM 1644 C C . THR B 1 67 ? -6.5 -2.601 -6.074 1 98.64 67 THR B C 1
ATOM 1646 O O . THR B 1 67 ? -5.651 -1.739 -6.311 1 98.64 67 THR B O 1
ATOM 1649 N N . GLY B 1 68 ? -6.201 -3.675 -5.484 1 98.8 68 GLY B N 1
ATOM 1650 C CA . GLY B 1 68 ? -4.883 -3.958 -4.937 1 98.8 68 GLY B CA 1
ATOM 1651 C C . GLY B 1 68 ? -4.684 -3.398 -3.541 1 98.8 68 GLY B C 1
ATOM 1652 O O . GLY B 1 68 ? -3.714 -3.742 -2.862 1 98.8 68 GLY B O 1
ATOM 1653 N N . ILE B 1 69 ? -5.599 -2.593 -3.065 1 98.9 69 ILE B N 1
ATOM 1654 C CA . ILE B 1 69 ? -5.419 -1.848 -1.824 1 98.9 69 ILE B CA 1
ATOM 1655 C C . ILE B 1 69 ? -5.529 -2.796 -0.632 1 98.9 69 ILE B C 1
ATOM 1657 O O . ILE B 1 69 ? -4.597 -2.91 0.167 1 98.9 69 ILE B O 1
ATOM 1661 N N . GLY B 1 70 ? -6.659 -3.525 -0.538 1 98.84 70 GLY B N 1
ATOM 1662 C CA . GLY B 1 70 ? -6.877 -4.388 0.611 1 98.84 70 GLY B CA 1
ATOM 1663 C C . GLY B 1 70 ? -5.812 -5.458 0.765 1 98.84 70 GLY B C 1
ATOM 1664 O O . GLY B 1 70 ? -5.3 -5.679 1.864 1 98.84 70 GLY B O 1
ATOM 1665 N N . ILE B 1 71 ? -5.476 -6.071 -0.335 1 98.94 71 ILE B N 1
ATOM 1666 C CA . ILE B 1 71 ? -4.538 -7.186 -0.275 1 98.94 71 ILE B CA 1
ATOM 1667 C C . ILE B 1 71 ? -3.138 -6.666 0.042 1 98.94 71 ILE B C 1
ATOM 1669 O O . ILE B 1 71 ? -2.361 -7.335 0.728 1 98.94 71 ILE B O 1
ATOM 1673 N N . SER B 1 72 ? -2.765 -5.473 -0.413 1 98.95 72 SER B N 1
ATOM 1674 C CA . SER B 1 72 ? -1.487 -4.867 -0.053 1 98.95 72 SER B CA 1
ATOM 1675 C C . SER B 1 72 ? -1.415 -4.57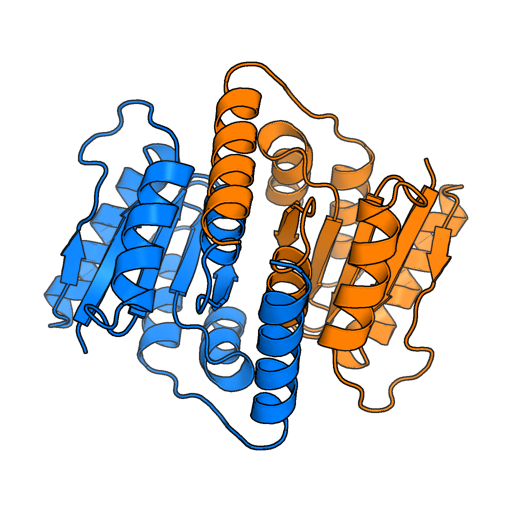5 1.442 1 98.95 72 SER B C 1
ATOM 1677 O O . SER B 1 72 ? -0.372 -4.771 2.069 1 98.95 72 SER B O 1
ATOM 1679 N N . ILE B 1 73 ? -2.51 -4.064 2.029 1 98.86 73 ILE B N 1
ATOM 1680 C CA . ILE B 1 73 ? -2.56 -3.81 3.465 1 98.86 73 ILE B CA 1
ATOM 1681 C C . ILE B 1 73 ? -2.379 -5.121 4.227 1 98.86 73 ILE B C 1
ATOM 1683 O O . ILE B 1 73 ? -1.572 -5.199 5.157 1 98.86 73 ILE B O 1
ATOM 1687 N N . ALA B 1 74 ? -3.099 -6.169 3.809 1 98.73 74 ALA B N 1
ATOM 1688 C CA . ALA B 1 74 ? -3.012 -7.475 4.457 1 98.73 74 ALA B CA 1
ATOM 1689 C C . ALA B 1 74 ? -1.581 -8.006 4.431 1 98.73 74 ALA B C 1
ATOM 1691 O O . ALA B 1 74 ? -1.076 -8.498 5.443 1 98.73 74 ALA B O 1
ATOM 1692 N N . CYS B 1 75 ? -0.95 -7.885 3.281 1 98.81 75 CYS B N 1
ATOM 1693 C CA . CYS B 1 75 ? 0.414 -8.38 3.135 1 98.81 75 CYS B CA 1
ATOM 1694 C C . CYS B 1 75 ? 1.362 -7.654 4.082 1 98.81 75 CYS B C 1
ATOM 1696 O O . CYS B 1 75 ? 2.238 -8.275 4.687 1 98.81 75 CYS B O 1
ATOM 1698 N N . ASN B 1 76 ? 1.198 -6.398 4.237 1 98.5 76 ASN B N 1
ATOM 1699 C CA . ASN B 1 76 ? 2.13 -5.597 5.023 1 98.5 76 ASN B CA 1
ATOM 1700 C C . ASN B 1 76 ? 1.946 -5.83 6.52 1 98.5 76 ASN B C 1
ATOM 1702 O O . ASN B 1 76 ? 2.737 -5.343 7.33 1 98.5 76 ASN B O 1
ATOM 1706 N N . LYS B 1 77 ? 0.921 -6.607 6.858 1 97.64 77 LYS B N 1
ATOM 1707 C CA . LYS B 1 77 ? 0.746 -6.985 8.258 1 97.64 77 LYS B CA 1
ATOM 1708 C C . LYS B 1 77 ? 1.583 -8.213 8.604 1 97.64 77 LYS B C 1
ATOM 1710 O O . LYS B 1 77 ? 1.693 -8.586 9.774 1 97.64 77 LYS B O 1
ATOM 1715 N N . VAL B 1 78 ? 2.208 -8.848 7.688 1 97.34 78 VAL B N 1
ATOM 1716 C CA . VAL B 1 78 ? 3.037 -10.03 7.898 1 97.34 78 VAL B CA 1
ATOM 1717 C C . VAL B 1 78 ? 4.492 -9.611 8.1 1 97.34 78 VAL B C 1
ATOM 1719 O O . VAL B 1 78 ? 5.044 -8.856 7.296 1 97.34 78 VAL B O 1
ATOM 1722 N N . ARG B 1 79 ? 5.083 -10.131 9.127 1 95.86 79 ARG B N 1
ATOM 1723 C CA . ARG B 1 79 ? 6.463 -9.79 9.458 1 95.86 79 ARG B CA 1
ATOM 1724 C C . ARG B 1 79 ? 7.403 -10.135 8.307 1 95.86 79 ARG B C 1
ATOM 1726 O O . ARG B 1 79 ? 7.314 -11.221 7.731 1 95.86 79 ARG B O 1
ATOM 1733 N N . GLY B 1 80 ? 8.286 -9.121 7.973 1 96.61 80 GLY B N 1
ATOM 1734 C CA . GLY B 1 80 ? 9.301 -9.351 6.958 1 96.61 80 GLY B CA 1
ATOM 1735 C C . GLY B 1 80 ? 8.852 -8.956 5.564 1 96.61 80 GLY B C 1
ATOM 1736 O O . GLY B 1 80 ? 9.645 -8.981 4.62 1 96.61 80 GLY B O 1
ATOM 1737 N N . ILE B 1 81 ? 7.584 -8.601 5.46 1 98.35 81 ILE B N 1
ATOM 1738 C CA . ILE B 1 81 ? 7.045 -8.316 4.134 1 98.35 81 ILE B CA 1
ATOM 1739 C C . ILE B 1 81 ? 7.041 -6.808 3.892 1 98.35 81 ILE B C 1
ATOM 1741 O O . ILE B 1 81 ? 6.687 -6.031 4.782 1 98.35 81 ILE B O 1
ATOM 1745 N N . ARG B 1 82 ? 7.411 -6.4 2.784 1 98.84 82 ARG B N 1
ATOM 1746 C CA . ARG B 1 82 ? 7.262 -5.073 2.196 1 98.84 82 ARG B CA 1
ATOM 1747 C C . ARG B 1 82 ? 6.51 -5.142 0.871 1 98.84 82 ARG B C 1
ATOM 1749 O O . ARG B 1 82 ? 7.108 -5.405 -0.175 1 98.84 82 ARG B O 1
ATOM 1756 N N . CYS B 1 83 ? 5.202 -4.926 0.933 1 98.95 83 CYS B N 1
ATOM 1757 C CA . CYS B 1 83 ? 4.328 -5.041 -0.229 1 98.95 83 CYS B CA 1
ATOM 1758 C C . CYS B 1 83 ? 4.011 -3.668 -0.811 1 98.95 83 CYS B C 1
ATOM 1760 O O . CYS B 1 83 ? 3.42 -2.824 -0.135 1 98.95 83 CYS B O 1
ATOM 1762 N N . ALA B 1 84 ? 4.379 -3.465 -2.06 1 98.96 84 ALA B N 1
ATOM 1763 C CA . ALA B 1 84 ? 4.158 -2.19 -2.739 1 98.96 84 ALA B CA 1
ATOM 1764 C C . ALA B 1 84 ? 2.955 -2.269 -3.674 1 98.96 84 ALA B C 1
ATOM 1766 O O . ALA B 1 84 ? 2.911 -3.116 -4.569 1 98.96 84 ALA B O 1
ATOM 1767 N N . LEU B 1 85 ? 1.97 -1.455 -3.462 1 98.94 85 LEU B N 1
ATOM 1768 C CA . LEU B 1 85 ? 0.924 -1.291 -4.465 1 98.94 85 LEU B CA 1
ATOM 1769 C C . LEU B 1 85 ? 1.425 -0.463 -5.643 1 98.94 85 LEU B C 1
ATOM 1771 O O . LEU B 1 85 ? 1.914 0.654 -5.459 1 98.94 85 LEU B O 1
ATOM 1775 N N . CYS B 1 86 ? 1.332 -0.994 -6.849 1 98.81 86 CYS B N 1
ATOM 1776 C CA . CYS B 1 86 ? 1.885 -0.329 -8.023 1 98.81 86 CYS B CA 1
ATOM 1777 C C . CYS B 1 86 ? 0.813 -0.119 -9.086 1 98.81 86 CYS B C 1
ATOM 1779 O O . CYS B 1 86 ? 0.106 -1.059 -9.455 1 98.81 86 CYS B O 1
ATOM 1781 N N . SER B 1 87 ? 0.792 1.092 -9.539 1 98.11 87 SER B N 1
ATOM 1782 C CA . SER B 1 87 ? -0.169 1.417 -10.588 1 98.11 87 SER B CA 1
ATOM 1783 C C . SER B 1 87 ? 0.532 1.939 -11.838 1 98.11 87 SER B C 1
ATOM 1785 O O . SER B 1 87 ? -0.124 2.349 -12.798 1 98.11 87 SER B O 1
ATOM 1787 N N . ASP B 1 88 ? 1.836 2.011 -11.776 1 97.74 88 ASP B N 1
ATOM 1788 C CA . ASP B 1 88 ? 2.615 2.464 -12.925 1 97.74 88 ASP B CA 1
ATOM 1789 C C . ASP B 1 88 ? 4.019 1.865 -12.908 1 97.74 88 ASP B C 1
ATOM 1791 O O . ASP B 1 88 ? 4.453 1.316 -11.893 1 97.74 88 ASP B O 1
ATOM 1795 N N . ILE B 1 89 ? 4.687 1.998 -14.063 1 98.6 89 ILE B N 1
ATOM 1796 C CA . ILE B 1 89 ? 5.975 1.347 -14.272 1 98.6 89 ILE B CA 1
ATOM 1797 C C . ILE B 1 89 ? 7.032 1.994 -13.38 1 98.6 89 ILE B C 1
ATOM 1799 O O . ILE B 1 89 ? 7.863 1.301 -12.788 1 98.6 89 ILE B O 1
ATOM 1803 N N . TYR B 1 90 ? 6.997 3.288 -13.262 1 98.38 90 TYR B N 1
ATOM 1804 C CA . TYR B 1 90 ? 7.955 4.021 -12.442 1 98.38 90 TYR B CA 1
ATOM 1805 C C . TYR B 1 90 ? 7.882 3.573 -10.987 1 98.38 90 TYR B C 1
ATOM 1807 O O . TYR B 1 90 ? 8.91 3.309 -10.36 1 98.38 90 TYR B O 1
ATOM 1815 N N . SER B 1 91 ? 6.687 3.434 -10.475 1 98.11 91 SER B N 1
ATOM 1816 C CA . SER B 1 91 ? 6.477 3.031 -9.088 1 98.11 91 SER B CA 1
ATOM 1817 C C . SER B 1 91 ? 6.975 1.61 -8.844 1 98.11 91 SER B C 1
ATOM 1819 O O . SER B 1 91 ? 7.555 1.321 -7.795 1 98.11 91 SER B O 1
ATOM 1821 N N . ALA B 1 92 ? 6.739 0.77 -9.804 1 98.74 92 ALA B N 1
ATOM 1822 C CA . ALA B 1 92 ? 7.199 -0.61 -9.672 1 98.74 92 ALA B CA 1
ATOM 1823 C C . ALA B 1 92 ? 8.723 -0.676 -9.608 1 98.74 92 ALA B C 1
ATOM 1825 O O . ALA B 1 92 ? 9.285 -1.417 -8.798 1 98.74 92 ALA B O 1
ATOM 1826 N N . LYS B 1 93 ? 9.367 0.071 -10.454 1 98.7 93 LYS B N 1
ATOM 1827 C CA . LYS B 1 93 ? 10.826 0.133 -10.439 1 98.7 93 LYS B CA 1
ATOM 1828 C C . LYS B 1 93 ? 11.34 0.65 -9.098 1 98.7 93 LYS B C 1
ATOM 1830 O O . LYS B 1 93 ? 12.252 0.064 -8.51 1 98.7 93 LYS B O 1
ATOM 1835 N N . LYS B 1 94 ? 10.739 1.685 -8.609 1 98.59 94 LYS B N 1
ATOM 1836 C CA . LYS B 1 94 ? 11.188 2.303 -7.365 1 98.59 94 LYS B CA 1
ATOM 1837 C C . LYS B 1 94 ? 10.902 1.401 -6.168 1 98.59 94 LYS B C 1
ATOM 1839 O O . LYS B 1 94 ? 11.662 1.389 -5.198 1 98.59 94 LYS B O 1
ATOM 1844 N N . ALA B 1 95 ? 9.786 0.667 -6.244 1 98.73 95 ALA B N 1
ATOM 1845 C CA . ALA B 1 95 ? 9.476 -0.28 -5.176 1 98.73 95 ALA B CA 1
ATOM 1846 C C . ALA B 1 95 ? 10.626 -1.26 -4.961 1 98.73 95 ALA B C 1
ATOM 1848 O O . ALA B 1 95 ? 11.023 -1.521 -3.823 1 98.73 95 ALA B O 1
ATOM 1849 N N . ALA B 1 96 ? 11.149 -1.719 -6.017 1 98.64 96 ALA B N 1
ATOM 1850 C CA . ALA B 1 96 ? 12.272 -2.651 -5.945 1 98.64 96 ALA B CA 1
ATOM 1851 C C . ALA B 1 96 ? 13.557 -1.933 -5.543 1 98.64 96 ALA B C 1
ATOM 1853 O O . ALA B 1 96 ? 14.254 -2.363 -4.621 1 98.64 96 ALA B O 1
ATOM 1854 N N . GLU B 1 97 ? 13.834 -0.822 -6.113 1 98.62 97 GLU B N 1
ATOM 1855 C CA . GLU B 1 97 ? 15.119 -0.139 -6.002 1 98.62 97 GLU B CA 1
ATOM 1856 C C . GLU B 1 97 ? 15.258 0.56 -4.653 1 98.62 97 GLU B C 1
ATOM 1858 O O . GLU B 1 97 ? 16.354 0.629 -4.094 1 98.62 97 GLU B O 1
ATOM 1863 N N . HIS B 1 98 ? 14.138 1.07 -4.145 1 98.43 98 HIS B N 1
ATOM 1864 C CA . HIS B 1 98 ? 14.237 1.963 -2.996 1 98.43 98 HIS B CA 1
ATOM 1865 C C . HIS B 1 98 ? 13.685 1.303 -1.736 1 98.43 98 HIS 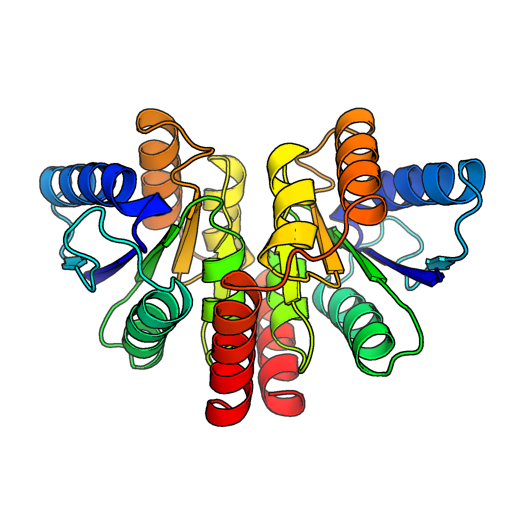B C 1
ATOM 1867 O O . HIS B 1 98 ? 14.105 1.629 -0.624 1 98.43 98 HIS B O 1
ATOM 1873 N N . ASN B 1 99 ? 12.751 0.321 -1.916 1 98.61 99 ASN B N 1
ATOM 1874 C CA . ASN B 1 99 ? 12.069 -0.223 -0.747 1 98.61 99 ASN B CA 1
ATOM 1875 C C . ASN B 1 99 ? 12.416 -1.693 -0.529 1 98.61 99 ASN B C 1
ATOM 1877 O O . ASN B 1 99 ? 11.937 -2.314 0.422 1 98.61 99 ASN B O 1
ATOM 1881 N N . ASN B 1 100 ? 13.305 -2.212 -1.464 1 98.6 100 ASN B N 1
ATOM 1882 C CA . ASN B 1 100 ? 13.554 -3.649 -1.41 1 98.6 100 ASN B CA 1
ATOM 1883 C C . ASN B 1 100 ? 12.258 -4.435 -1.23 1 98.6 100 ASN B C 1
ATOM 1885 O O . ASN B 1 100 ? 12.183 -5.331 -0.388 1 98.6 100 ASN B O 1
ATOM 1889 N N . ALA B 1 101 ? 11.229 -3.949 -1.982 1 98.86 101 ALA B N 1
ATOM 1890 C CA . ALA B 1 101 ? 9.944 -4.643 -1.931 1 98.86 101 ALA B CA 1
ATOM 1891 C C . ALA B 1 101 ? 10.091 -6.101 -2.355 1 98.86 101 ALA B C 1
ATOM 1893 O O . ALA B 1 101 ? 10.753 -6.401 -3.351 1 98.86 101 ALA B O 1
ATOM 1894 N N . ASN B 1 102 ? 9.505 -6.925 -1.561 1 98.81 102 ASN B N 1
ATOM 1895 C CA . ASN B 1 102 ? 9.583 -8.339 -1.913 1 98.81 102 ASN B CA 1
ATOM 1896 C C . ASN B 1 102 ? 8.249 -8.86 -2.44 1 98.81 102 ASN B C 1
ATOM 1898 O O . ASN B 1 102 ? 8.182 -9.959 -2.994 1 98.81 102 ASN B O 1
ATOM 1902 N N . ILE B 1 103 ? 7.177 -8.064 -2.373 1 98.96 103 ILE B N 1
ATOM 1903 C CA . ILE B 1 103 ? 5.883 -8.345 -2.987 1 98.96 103 ILE B CA 1
ATOM 1904 C C . ILE B 1 103 ? 5.34 -7.081 -3.649 1 98.96 103 ILE B C 1
ATOM 1906 O O . ILE B 1 103 ? 5.507 -5.977 -3.124 1 98.96 103 ILE B O 1
ATOM 1910 N N . ILE B 1 104 ? 4.628 -7.22 -4.794 1 98.97 104 ILE B N 1
ATOM 1911 C CA . ILE B 1 104 ? 3.845 -6.105 -5.316 1 98.97 104 ILE B CA 1
ATOM 1912 C C . ILE B 1 104 ? 2.37 -6.494 -5.376 1 98.97 104 ILE B C 1
ATOM 1914 O O . ILE B 1 104 ? 2.038 -7.669 -5.553 1 98.97 104 ILE B O 1
ATOM 1918 N N . ALA B 1 105 ? 1.566 -5.587 -5.21 1 98.97 105 ALA B N 1
ATOM 1919 C CA . ALA B 1 105 ? 0.117 -5.728 -5.337 1 98.97 105 ALA B CA 1
ATOM 1920 C C . ALA B 1 105 ? -0.404 -4.959 -6.548 1 98.97 105 ALA B C 1
ATOM 1922 O O . ALA B 1 105 ? 0.07 -3.86 -6.844 1 98.97 105 ALA B O 1
ATOM 1923 N N . LEU B 1 106 ? -1.39 -5.504 -7.257 1 98.93 106 LEU B N 1
ATOM 1924 C CA . LEU B 1 106 ? -2.01 -4.924 -8.443 1 98.93 106 LEU B CA 1
ATOM 1925 C C . LEU B 1 106 ? -3.529 -4.913 -8.313 1 98.93 106 LEU B C 1
ATOM 1927 O O . LEU B 1 106 ? -4.098 -5.711 -7.564 1 98.93 106 LEU B O 1
ATOM 1931 N N . GLY B 1 107 ? -4.141 -3.997 -9.047 1 98.78 107 GLY B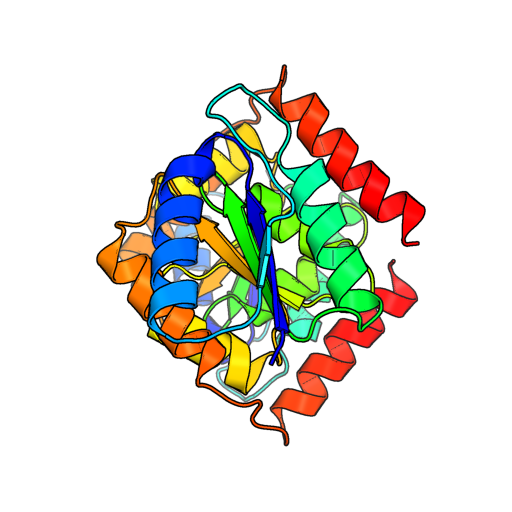 N 1
ATOM 1932 C CA . GLY B 1 107 ? -5.593 -3.923 -9.078 1 98.78 107 GLY B CA 1
ATOM 1933 C C . GLY B 1 107 ? -6.195 -4.52 -10.336 1 98.78 107 GLY B C 1
ATOM 1934 O O . GLY B 1 107 ? -6.053 -3.96 -11.425 1 98.78 107 GLY B O 1
ATOM 1935 N N . GLY B 1 108 ? -6.914 -5.538 -10.173 1 98.6 108 GLY B N 1
ATOM 1936 C CA . GLY B 1 108 ? -7.504 -6.235 -11.305 1 98.6 108 GLY B CA 1
ATOM 1937 C C . GLY B 1 108 ? -8.607 -5.445 -11.982 1 98.6 108 GLY B C 1
ATOM 1938 O O . GLY B 1 108 ? -8.883 -5.644 -13.167 1 98.6 108 GLY B O 1
ATOM 1939 N N . ARG B 1 109 ? -9.202 -4.51 -11.249 1 97.78 109 ARG B N 1
ATOM 1940 C CA . ARG B 1 109 ? -10.309 -3.738 -11.806 1 97.78 109 ARG B CA 1
ATOM 1941 C C . ARG B 1 109 ? -9.84 -2.362 -12.267 1 97.78 109 ARG B C 1
ATOM 1943 O O . ARG B 1 109 ? -10.591 -1.63 -12.914 1 97.78 109 ARG B O 1
ATOM 1950 N N . VAL B 1 110 ? -8.557 -1.997 -11.97 1 98.09 110 VAL B N 1
ATOM 1951 C CA . VAL B 1 110 ? -8.156 -0.622 -12.247 1 98.09 110 VAL B CA 1
ATOM 1952 C C . VAL B 1 110 ? -6.969 -0.614 -13.208 1 98.09 110 VAL B C 1
ATOM 1954 O O . VAL B 1 110 ? -6.613 0.432 -13.757 1 98.09 110 VAL B O 1
ATOM 1957 N N . LEU B 1 111 ? -6.345 -1.767 -13.432 1 98.17 111 LEU B N 1
ATOM 1958 C CA . LEU B 1 111 ? -5.23 -1.862 -14.367 1 98.17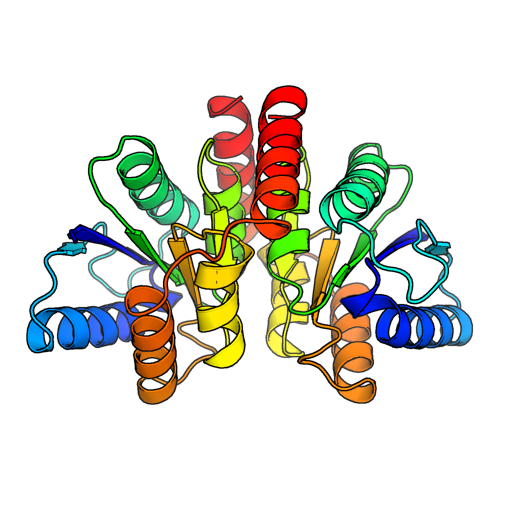 111 LEU B CA 1
ATOM 1959 C C . LEU B 1 111 ? -5.617 -2.682 -15.593 1 98.17 111 LEU B C 1
ATOM 1961 O O . LEU B 1 111 ? -6.241 -3.738 -15.467 1 98.17 111 LEU B O 1
ATOM 1965 N N . GLY B 1 112 ? -5.24 -2.185 -16.746 1 98.06 112 GLY B N 1
ATOM 1966 C CA . GLY B 1 112 ? -5.28 -3.025 -17.932 1 98.06 112 GLY B CA 1
ATOM 1967 C C . GLY B 1 112 ? -4.171 -4.059 -17.969 1 98.06 112 GLY B C 1
ATOM 1968 O O . GLY B 1 112 ? -3.15 -3.906 -17.296 1 98.06 112 GLY B O 1
ATOM 1969 N N . GLN B 1 113 ? -4.32 -5.071 -18.776 1 98.32 113 GLN B N 1
ATOM 1970 C CA . GLN B 1 113 ? -3.436 -6.232 -18.779 1 98.32 113 GLN B CA 1
ATOM 1971 C C . GLN B 1 113 ? -2.033 -5.854 -19.246 1 98.32 113 GLN B C 1
ATOM 1973 O O . GLN B 1 113 ? -1.04 -6.325 -18.688 1 98.32 113 GLN B O 1
ATOM 1978 N N . ASP B 1 114 ? -1.945 -4.996 -20.3 1 98.54 114 ASP B N 1
ATOM 1979 C CA . ASP B 1 114 ? -0.633 -4.656 -20.841 1 98.54 114 ASP B CA 1
ATOM 1980 C C . ASP B 1 114 ? 0.179 -3.837 -19.84 1 98.54 114 ASP B C 1
ATOM 1982 O O . ASP B 1 114 ? 1.379 -4.066 -19.671 1 98.54 114 ASP B O 1
ATOM 1986 N N . LEU B 1 115 ? -0.45 -2.919 -19.21 1 98.58 115 LEU B N 1
ATOM 1987 C CA . LEU B 1 115 ? 0.234 -2.118 -18.2 1 98.58 115 LEU B CA 1
ATOM 1988 C C . LEU B 1 115 ? 0.639 -2.978 -17.008 1 98.58 115 LEU B C 1
ATOM 1990 O O . LEU B 1 115 ? 1.747 -2.839 -16.484 1 98.58 115 LEU B O 1
ATOM 1994 N N . ALA B 1 116 ? -0.261 -3.861 -16.623 1 98.82 116 ALA B N 1
ATOM 1995 C CA . ALA B 1 116 ? 0.044 -4.737 -15.495 1 98.82 116 ALA B CA 1
ATOM 1996 C C . ALA B 1 116 ? 1.272 -5.595 -15.783 1 98.82 116 ALA B C 1
ATOM 1998 O O . ALA B 1 116 ? 2.136 -5.764 -14.919 1 98.82 116 ALA B O 1
ATOM 1999 N N . GLN B 1 117 ? 1.328 -6.074 -16.961 1 98.8 117 GLN B N 1
ATOM 2000 C CA . GLN B 1 117 ? 2.483 -6.877 -17.348 1 98.8 117 GLN B CA 1
ATOM 2001 C C . GLN B 1 117 ? 3.766 -6.051 -17.307 1 98.8 117 GLN B C 1
ATOM 2003 O O . GLN B 1 117 ? 4.799 -6.522 -16.828 1 98.8 117 GLN B O 1
ATOM 2008 N N . ALA B 1 118 ? 3.7 -4.851 -17.841 1 98.84 118 ALA B N 1
ATOM 2009 C CA . ALA B 1 118 ? 4.861 -3.965 -17.839 1 98.84 118 ALA B CA 1
ATOM 2010 C C . ALA B 1 118 ? 5.3 -3.638 -16.415 1 98.84 118 ALA B C 1
ATOM 2012 O O . ALA B 1 118 ? 6.496 -3.517 -16.139 1 98.84 118 ALA B O 1
ATOM 2013 N N . ILE B 1 119 ? 4.376 -3.492 -15.543 1 98.87 119 ILE B N 1
ATOM 2014 C CA . ILE B 1 119 ? 4.647 -3.219 -14.136 1 98.87 119 ILE B CA 1
ATOM 2015 C C . ILE B 1 119 ? 5.373 -4.408 -13.509 1 98.87 119 ILE B C 1
ATOM 2017 O O . ILE B 1 119 ? 6.395 -4.237 -12.84 1 98.87 119 ILE B O 1
ATOM 2021 N N . VAL B 1 120 ? 4.856 -5.588 -13.75 1 98.93 120 VAL B N 1
ATOM 2022 C CA . VAL B 1 120 ? 5.454 -6.804 -13.208 1 98.93 120 VAL B CA 1
ATOM 2023 C C . VAL B 1 120 ? 6.867 -6.976 -13.76 1 98.93 120 VAL B C 1
ATOM 2025 O O . VAL B 1 120 ? 7.795 -7.302 -13.017 1 98.93 120 VAL B O 1
ATOM 2028 N N . GLU B 1 121 ? 7.028 -6.747 -15.003 1 98.82 121 GLU B N 1
ATOM 2029 C CA . GLU B 1 121 ? 8.343 -6.839 -15.63 1 98.82 121 GLU B CA 1
ATOM 2030 C C . GLU B 1 121 ? 9.331 -5.872 -14.983 1 98.82 121 GLU B C 1
ATOM 2032 O O . GLU B 1 121 ? 10.466 -6.247 -14.679 1 98.82 121 GLU B O 1
ATOM 2037 N N . ALA B 1 122 ? 8.935 -4.664 -14.793 1 98.86 122 ALA B N 1
ATOM 2038 C CA . ALA B 1 122 ? 9.797 -3.655 -14.182 1 98.86 122 ALA B CA 1
ATOM 2039 C C . ALA B 1 122 ? 10.212 -4.069 -12.773 1 98.86 122 ALA B C 1
ATOM 2041 O O . ALA B 1 122 ? 11.372 -3.904 -12.387 1 98.86 122 ALA B O 1
ATOM 2042 N N . PHE B 1 123 ? 9.303 -4.583 -12.068 1 98.83 123 PHE B N 1
ATOM 2043 C CA . PHE B 1 123 ? 9.556 -5.011 -10.697 1 98.83 123 PHE B CA 1
ATOM 2044 C C . PHE B 1 123 ? 10.547 -6.168 -10.666 1 98.83 123 PHE B C 1
ATOM 2046 O O . PHE B 1 123 ? 11.523 -6.137 -9.913 1 98.83 123 PHE B O 1
ATOM 2053 N N . LEU B 1 124 ? 10.317 -7.11 -11.488 1 98.73 124 LEU B N 1
ATOM 2054 C CA . LEU B 1 124 ? 11.107 -8.336 -11.448 1 98.73 124 LEU B CA 1
ATOM 2055 C C . LEU B 1 124 ? 12.499 -8.105 -12.026 1 98.73 124 LEU B C 1
ATOM 2057 O O . LEU B 1 124 ? 13.434 -8.847 -11.719 1 98.73 124 LEU B O 1
ATOM 2061 N N . SER B 1 125 ? 12.652 -7.061 -12.813 1 98.01 125 SER B N 1
ATOM 2062 C CA . SER B 1 125 ? 13.929 -6.835 -13.482 1 98.01 125 SER B CA 1
ATOM 2063 C C . SER B 1 125 ? 14.763 -5.793 -12.744 1 98.01 125 SER B C 1
ATOM 2065 O O . SER B 1 125 ? 15.87 -5.46 -13.172 1 98.01 125 SER B O 1
ATOM 2067 N N . SER B 1 126 ? 14.294 -5.245 -11.664 1 97.88 126 SER B N 1
ATOM 2068 C CA . SER B 1 126 ? 14.996 -4.204 -10.921 1 97.88 126 SER B CA 1
ATOM 2069 C C . SER B 1 126 ? 15.638 -4.765 -9.656 1 97.88 126 SER B C 1
ATOM 2071 O O . SER B 1 126 ? 15.139 -5.732 -9.077 1 97.88 126 SER B O 1
ATOM 2073 N N . GLU B 1 127 ? 16.691 -4.074 -9.218 1 97.27 127 GLU B N 1
ATOM 2074 C CA . GLU B 1 127 ? 17.43 -4.506 -8.036 1 97.27 127 GLU B CA 1
ATOM 2075 C C . GLU B 1 127 ? 17.484 -3.401 -6.984 1 97.27 127 GLU B C 1
ATOM 2077 O O . GLU B 1 127 ? 17.522 -2.216 -7.323 1 97.27 127 GLU B O 1
ATOM 2082 N N . PHE B 1 128 ? 17.574 -3.818 -5.745 1 97.88 128 PHE B N 1
ATOM 2083 C CA . PHE B 1 128 ? 17.61 -2.907 -4.607 1 97.88 128 PHE B CA 1
ATOM 2084 C C . PHE B 1 128 ? 18.877 -2.06 -4.632 1 97.88 128 PHE B C 1
ATOM 2086 O O . PHE B 1 128 ? 19.98 -2.589 -4.779 1 97.88 128 PHE B O 1
ATOM 2093 N N . GLU B 1 129 ? 18.658 -0.761 -4.558 1 94.77 129 GLU B N 1
ATOM 2094 C CA . GLU B 1 129 ? 19.764 0.186 -4.46 1 94.77 129 GLU B CA 1
ATOM 2095 C C . GLU B 1 129 ? 20.09 0.507 -3.004 1 94.77 129 GLU B C 1
ATOM 2097 O O . GLU B 1 129 ? 19.552 1.46 -2.438 1 94.77 129 GLU B O 1
ATOM 2102 N N . ALA B 1 130 ? 20.955 -0.148 -2.423 1 91.2 130 ALA B N 1
ATOM 2103 C CA . ALA B 1 130 ? 21.259 0.02 -1.005 1 91.2 130 ALA B CA 1
ATOM 2104 C C . ALA B 1 130 ? 21.67 1.458 -0.698 1 91.2 130 ALA B C 1
ATOM 2106 O O . ALA B 1 130 ? 21.079 2.404 -1.223 1 91.2 130 ALA B O 1
ATOM 2107 N N . GLY B 1 131 ? 22.571 1.733 0.22 1 91.01 131 GLY B N 1
ATOM 2108 C CA . GLY B 1 131 ? 22.944 3.084 0.606 1 91.01 131 GLY B CA 1
ATOM 2109 C C . GLY B 1 131 ? 21.935 3.742 1.528 1 91.01 131 GLY B C 1
ATOM 2110 O O . GLY B 1 131 ? 21.587 3.188 2.572 1 91.01 131 GLY B O 1
ATOM 2111 N N . ARG B 1 132 ? 21.482 4.885 1.069 1 89.74 132 ARG B N 1
ATOM 2112 C CA . ARG B 1 132 ? 20.54 5.62 1.908 1 89.74 132 ARG B CA 1
ATOM 2113 C C . ARG B 1 132 ? 19.219 4.869 2.036 1 89.74 132 ARG B C 1
ATOM 2115 O O . ARG B 1 132 ? 18.505 5.024 3.028 1 89.74 132 ARG B O 1
ATOM 2122 N N . HIS B 1 133 ? 18.835 4.055 1.049 1 96.07 133 HIS B N 1
ATOM 2123 C CA . HIS B 1 133 ? 17.569 3.331 1.065 1 96.07 133 HIS B CA 1
ATOM 2124 C C . HIS B 1 133 ? 17.594 2.2 2.088 1 96.07 133 HIS B C 1
ATOM 2126 O O . HIS B 1 133 ? 16.558 1.847 2.654 1 96.07 133 HIS B O 1
ATOM 2132 N N . GLU B 1 134 ? 18.746 1.676 2.316 1 96.75 134 GLU B N 1
ATOM 2133 C CA . GLU B 1 134 ? 18.882 0.631 3.326 1 96.75 134 GLU B CA 1
ATOM 2134 C C . GLU B 1 134 ? 18.52 1.155 4.713 1 96.75 134 GLU B C 1
ATOM 2136 O O . GLU B 1 134 ? 17.886 0.45 5.502 1 96.75 134 GLU B O 1
ATOM 2141 N N . ARG B 1 135 ? 18.927 2.323 4.976 1 97.07 135 ARG B N 1
ATOM 2142 C CA . ARG B 1 135 ? 18.589 2.957 6.247 1 97.07 135 ARG B CA 1
ATOM 2143 C C . ARG B 1 135 ? 17.077 3.069 6.417 1 97.07 135 ARG B C 1
ATOM 2145 O O . ARG B 1 135 ? 16.547 2.799 7.497 1 97.07 135 ARG B O 1
ATOM 2152 N N . ARG B 1 136 ? 16.415 3.449 5.446 1 98.02 136 ARG B N 1
ATOM 2153 C CA . ARG B 1 136 ? 14.967 3.622 5.49 1 98.02 136 ARG B CA 1
ATOM 2154 C C . ARG B 1 136 ? 14.259 2.28 5.64 1 98.02 136 ARG B C 1
ATOM 2156 O O . ARG B 1 136 ? 13.324 2.15 6.433 1 98.02 136 ARG B O 1
ATOM 2163 N N . VAL B 1 137 ? 14.713 1.295 4.919 1 98.05 137 VAL B N 1
ATOM 2164 C CA . VAL B 1 137 ? 14.154 -0.048 5.029 1 98.05 137 VAL B CA 1
ATOM 2165 C C . VAL B 1 137 ? 14.36 -0.578 6.446 1 98.05 137 VAL B C 1
ATOM 2167 O O . VAL B 1 137 ? 13.457 -1.186 7.026 1 98.05 137 VAL B O 1
ATOM 2170 N N . ASN B 1 138 ? 15.55 -0.299 7.035 1 97.66 138 ASN B N 1
ATOM 2171 C CA . ASN B 1 138 ? 15.817 -0.718 8.407 1 97.66 138 ASN B CA 1
ATOM 2172 C C . ASN B 1 138 ? 14.862 -0.05 9.392 1 97.66 138 ASN B C 1
ATOM 2174 O O . ASN B 1 138 ? 14.443 -0.669 10.372 1 97.66 138 ASN B O 1
ATOM 2178 N N . LYS B 1 139 ? 14.511 1.153 9.164 1 97.67 139 LYS B N 1
ATOM 2179 C CA . LYS B 1 139 ? 13.567 1.856 10.028 1 97.67 139 LYS B CA 1
ATOM 2180 C C . LYS B 1 139 ? 12.175 1.236 9.939 1 97.67 139 LYS B C 1
ATOM 2182 O O . LYS B 1 139 ? 11.463 1.15 10.942 1 97.67 139 LYS B O 1
ATOM 2187 N N . ILE B 1 140 ? 11.753 0.837 8.698 1 97.82 140 ILE B N 1
ATOM 2188 C CA . ILE B 1 140 ? 10.487 0.13 8.539 1 97.82 140 ILE B CA 1
ATOM 2189 C C . ILE B 1 140 ? 10.495 -1.14 9.387 1 97.82 140 ILE B C 1
ATOM 2191 O O . ILE B 1 140 ? 9.54 -1.412 10.118 1 97.82 140 ILE B O 1
ATOM 2195 N N . MET B 1 141 ? 11.575 -1.859 9.292 1 95.63 141 MET B N 1
ATOM 2196 C CA . MET B 1 141 ? 11.697 -3.109 10.037 1 95.63 141 MET B CA 1
ATOM 2197 C C . MET B 1 141 ? 11.697 -2.849 11.539 1 95.63 141 MET B C 1
ATOM 2199 O O . MET B 1 141 ? 11.19 -3.661 12.314 1 95.63 141 MET B O 1
ATOM 2203 N N . ASP B 1 142 ? 12.25 -1.75 11.983 1 96.05 142 ASP B N 1
ATOM 2204 C CA . ASP B 1 142 ? 12.249 -1.376 13.394 1 96.05 142 ASP B CA 1
ATOM 2205 C C . ASP B 1 142 ? 10.831 -1.108 13.891 1 96.05 142 ASP B C 1
ATOM 2207 O O . ASP B 1 142 ? 10.49 -1.447 15.026 1 96.05 142 ASP B O 1
ATOM 2211 N N . ILE B 1 143 ? 10.036 -0.47 13.054 1 95.83 143 ILE B N 1
ATOM 2212 C CA . ILE B 1 143 ? 8.643 -0.224 13.412 1 95.83 143 ILE B CA 1
ATOM 2213 C C . ILE B 1 143 ? 7.927 -1.552 13.645 1 95.83 143 ILE B C 1
ATOM 2215 O O . ILE B 1 143 ? 7.206 -1.71 14.633 1 95.83 143 ILE B O 1
ATOM 2219 N N . GLU B 1 144 ? 8.159 -2.434 12.733 1 91.63 144 GLU B N 1
ATOM 2220 C CA . GLU B 1 144 ? 7.58 -3.772 12.797 1 91.63 144 GLU B CA 1
ATOM 2221 C C . GLU B 1 144 ? 7.941 -4.468 14.106 1 91.63 144 GLU B C 1
ATOM 2223 O O . GLU B 1 144 ? 7.091 -5.104 14.733 1 91.63 144 GLU B O 1
ATOM 2228 N N . GLU B 1 145 ? 9.144 -4.394 14.542 1 88.9 145 GLU B N 1
ATOM 2229 C CA . GLU B 1 145 ? 9.653 -5.06 15.737 1 88.9 145 GLU B CA 1
ATOM 2230 C C . GLU B 1 145 ? 9.069 -4.441 17.004 1 88.9 145 GLU B C 1
ATOM 2232 O O . GLU B 1 145 ? 8.857 -5.136 18 1 88.9 145 GLU B O 1
ATOM 2237 N N . ASN B 1 146 ? 8.828 -3.148 16.94 1 81.19 146 ASN B N 1
ATOM 2238 C CA . ASN B 1 146 ? 8.379 -2.454 18.142 1 81.19 146 ASN B CA 1
ATOM 2239 C C . ASN B 1 146 ? 6.86 -2.499 18.281 1 81.19 146 ASN B C 1
ATOM 2241 O O . ASN B 1 146 ? 6.314 -2.109 19.315 1 81.19 146 ASN B O 1
ATOM 2245 N N . MET B 1 147 ? 6.16 -2.749 17.172 1 66.71 147 MET B N 1
ATOM 2246 C CA . MET B 1 147 ? 4.706 -2.851 17.27 1 66.71 147 MET B CA 1
ATOM 2247 C C . MET B 1 147 ? 4.284 -4.272 17.63 1 66.71 147 MET B C 1
ATOM 2249 O O . MET B 1 147 ? 3.106 -4.528 17.887 1 66.71 147 MET B O 1
ATOM 2253 N N . LEU B 1 148 ? 5.215 -5.031 17.3 1 50.18 148 LEU B N 1
ATOM 2254 C CA . LEU B 1 148 ? 5.034 -6.404 17.761 1 50.18 148 LEU B CA 1
ATOM 2255 C C . LEU B 1 148 ? 5.565 -6.575 19.18 1 50.18 148 LEU B C 1
ATOM 2257 O O . LEU B 1 148 ? 6.574 -5.969 19.548 1 50.18 148 LEU B O 1
#

pLDDT: mean 97.46, std 4.83, range [50.18, 98.98]

Foldseek 3Di:
DEEEEEEFLLQQVLSVLLVVVCVVVVHHYDYQDDDHNDGDDLLVGLVVRLVCCQVVVGQAYEYEYAAQVVSQVSSLLDQPADEAEDDAQVSLLCCAAQQVHRYYTHHSNRHDNVRVNSSVVNNVVHHYNDDPSVVVNVVSNVCSVVPD/DEEEEEEFLLQQVLSVLLVVVCVVVVHHYDYQDDDHNDGDDLLVGLVVRLVCCQVVVGQAYEYEYAAQVVSQVSSLLDQPADEAEDDAQVSLLCCAAQQVHRYYTHHNNRHDNVRVNSSVVNNVVHHYNDDPSVVVNVVSNVVSVVVD

Solvent-accessible surface area (backbone atoms only — not comparable to full-atom values): 14006 Å² total; per-residue (Å²): 119,36,33,28,34,23,19,17,28,52,4,34,70,49,48,54,54,46,50,50,51,36,55,76,71,67,49,48,68,47,80,69,29,59,94,52,73,59,89,61,61,36,41,63,24,22,42,55,41,41,53,39,36,53,70,61,79,21,68,31,34,41,36,25,19,39,67,9,43,64,32,22,38,28,21,21,32,38,72,87,47,36,32,29,64,40,92,42,48,68,50,20,30,43,32,16,25,48,46,58,36,41,26,39,16,30,20,34,72,74,47,56,68,68,58,49,46,49,23,53,49,33,31,73,73,41,60,62,46,59,71,76,32,45,56,45,44,51,49,32,52,50,42,32,68,73,46,53,121,37,33,29,34,22,21,17,29,51,3,35,70,47,48,55,54,47,50,50,51,34,55,76,70,67,48,46,68,46,79,68,27,62,93,52,72,60,89,62,61,38,38,63,25,24,42,54,41,41,50,40,36,52,70,61,78,22,68,32,34,40,37,25,19,41,66,9,45,63,31,22,38,28,21,22,25,36,61,87,46,36,34,30,63,41,90,43,48,68,50,20,31,43,31,16,24,48,48,58,37,42,27,38,15,30,20,35,72,76,47,56,68,70,59,48,46,49,21,51,50,34,30,74,73,41,61,63,47,60,72,74,30,44,56,45,46,50,48,35,53,49,44,36,59,70,55,68

Nearest PDB structures (foldseek):
  3he8-assembly1_A  TM=9.935E-01  e=7.795E-22  Acetivibrio thermocellus ATCC 27405
  1o1x-assembly1_A  TM=9.896E-01  e=4.900E-20  Thermotoga maritima
  2vvr-assembly1_A  TM=9.897E-01  e=1.466E-19  Escherichia coli K-12
  1nn4-assembly1_A  TM=9.915E-01  e=4.664E-19  Escherichia coli
  4lfk-assembly1_B  TM=9.841E-01  e=6.397E-18  Lacticaseibacillus rhamnosus Lc 705

InterPro domains:
  IPR003500 Sugar-phosphate isomerase, RpiB/LacA/LacB family [PF02502] (3-140)
  IPR003500 Sugar-phosphate isomerase, RpiB/LacA/LacB family [PIRSF005384] (1-146)
  IPR003500 Sugar-phosphate isomerase, RpiB/LacA/LacB family [PTHR30345] (1-132)
  IPR003500 Sugar-phosphate isomerase, RpiB/LacA/LacB family [TIGR00689] (3-145)
  IPR004785 Ribose 5-phosphate isomerase B [TIGR01120] (2-144)
  IPR036569 Sugar-phosphate isomerase, RpiB/LacA/LacB superfamily [G3DSA:3.40.1400.10] (1-148)
  IPR036569 Sugar-phosphate isomerase, RpiB/LacA/LacB superfamily [SSF89623] (1-144)

Secondary structure (DSSP, 8-state):
-EEEEEE-GGGHHHHHHHHHHHHHHT-EEEE----SSS---HHHHHHHHHHHHHTTSSSEEEEEESSSHHHHHHHHTSTT--EEE-SSHHHHHHHHHHH--SEEEEETTTS-HHHHHHHHHHHHT----TTHHHHHHHHHHHHHHHH-/-EEEEEE-GGGHHHHHHHHHHHHHHT-EEEE----SSS---HHHHHHHHHHHHHTTSSSEEEEEESSSHHHHHHHHTSTT--EEE-SSHHHHHHHHHHH--SEEEEETTTS-HHHHHHHHHHHHT----TTHHHHHHHHHHHHHHHH-

=== Feature glossary ===
The record interleaves many kinds of information about one protein. Here is each kind framed as the question it answers.

Q: What does the local fold look like, residue by residue?
A: The Foldseek 3Di string encodes local tertiary geometry as a 20-letter alphabet — one character per residue — derived from the relative positions of nearby Cα atoms. Unlike the amino-acid sequence, 3Di is a direct function of the 3D structure, so two proteins with the same fold have similar 3Di strings even at low sequence identity.

Q: Which residues are in helices, strands, or loops?
A: The SS8 string is DSSP's per-residue secondary-structure call. α-helix (H) means an i→i+4 H-bond ladder; β-strand (E) means the residue participates in a β-sheet; 3₁₀ (G) and π (I) are tighter and wider helices; T/S are turns/bends; '-' is loop.

Q: How big and how compact is the whole molecule?
A: Radius of gyration (Rg) is the root-mean-square distance of Cα atoms from their centroid — a single number for overall size and compactness. A globular domain of N residues has Rg ≈ 2.2·N^0.38 Å; an extended or disordered chain has a much larger Rg. The Cα contact count is the number of residue pairs whose Cα atoms are within 8 Å and are more than four positions apart in sequence — a standard proxy for tertiary packing density. The bounding box is the smallest axis-aligned box enclosing all Cα atoms.

Q: Where is each backbone atom in 3D?
A: Structure coordinates are given as an mmCIF _atom_site loop: one row per atom with element, residue name, chain id, sequence number, and x/y/z position in Å. Only the four main-chain atoms per residue are included here; side chains are omitted to keep the record compact.

Q: What is the amino-acid chain?
A: Primary structure: the covalent order of the twenty standard amino acids along the backbone. Two proteins with the same sequence will (almost always) fold to the same structure; two with 30% identity often share a fold but not the details.

Q: What if only a Cα trace is available?
A: Three-state secondary structure (P-SEA) collapses the eight DSSP classes into helix (a), strand (b), and coil (c). P-SEA assigns these from Cα geometry alone — distances and angles — without requiring backbone oxygens, so it works on any Cα trace.

Q: What family and function is it annotated with?
A: Database cross-references. InterPro integrates a dozen domain/family signature databases into unified entries with residue-range hits. GO terms attach function/process/location labels with evidence codes. CATH codes position the fold in a four-level structural taxonomy. Organism is the NCBI-taxonomy species name.

Q: How confident is the AlphaFold model at each residue?
A: pLDDT is the predicted lDDT-Cα score: AlphaFold's confidence that the local environment of each residue (all inter-atomic distances within 15 Å) is correctly placed. It is a per-residue number between 0 and 100, with higher meaning more reliable.

Q: How mobile is each atom in the crystal?
A: B-factor (Debye–Waller factor) reflects atomic displacement in the crystal lattice. It is an experimental observable (units Å²), not a prediction; low values mean the atom is pinned down, high values mean it moves or is heterogeneous across the crystal.

Q: Which residues are buried vs exposed?
A: SASA measures how much of the protein is reachable by solvent. It is computed by rolling a water-sized probe over the atomic surface and summing the exposed area (Å²). Per-residue SASA distinguishes core (buried, low SASA) from surface (exposed, high SASA) residues; total SASA is a whole-molecule size measure.

Q: What do the diagnostic plots show?
A: Plot images: a contact map (which residues are close in 3D, as an N×N binary image), a Ramachandran scatter (backbone torsion angles, revealing secondary-structure composition at a glance), and — for AlphaFold structures — a PAE heatmap (pairwise prediction confidence).

Q: What known structures does this most resemble?
A: The Foldseek neighbor list gives the closest experimentally determined structures in the PDB, ranked by structural alignment. TM-score near 1 means near-identical fold; near 0.3 means only rough topology match. This is how one finds what a novel AlphaFold prediction most resembles in the solved-structure universe.

Q: Are the domains correctly placed relative to each other?
A: Predicted aligned error is AlphaFold's pairwise confidence. Unlike pLDDT (per-residue), PAE is per-residue-pair and captures whether two parts of the structure are correctly placed relative to each other. Units are ångströms of expected positional error.

Q: What do the rendered images show?
A: Structure images are PyMOL renders from six orthogonal camera directions. Cartoon representation draws helices as coils and strands as arrows; sticks shows the backbone as bonds; surface shows the solvent-excluded envelope. Rainbow coloring maps sequence position to hue (blue→red, N→C); chain coloring assigns a distinct color per polypeptide.

Q: What are the backbone torsion angles?
A: φ (phi) and ψ (psi) are the two rotatable backbone dihedrals per residue: φ is the C(i-1)–N–Cα–C torsion, ψ is the N–Cα–C–N(i+1) torsion, both in degrees on (−180°, 180°]. α-helical residues cluster near (−60°, −45°); β-strand residues near (−120°, +130°). A Ramachandran plot is simply a scatter of (φ, ψ) for every residue.